Protein AF-A0A661CIQ1-F1 (afdb_monomer)

Radius of gyration: 29.68 Å; Cα contacts (8 Å, |Δi|>4): 194; chains: 1; bounding box: 78×52×73 Å

Mean predicted aligned error: 16.23 Å

pLDDT: mean 85.57, std 17.81, range [45.41, 98.12]

Nearest PDB structures (foldseek):
  2x5c-assembly2_B  TM=2.525E-01  e=8.649E+00  Pyrobaculum spherical virus
  8i4x-assembly1_A  TM=1.880E-01  e=8.649E+00  Saccharomyces cerevisiae S288C

Solvent-accessible surface area (backbone atoms only — not comparable to full-atom values): 13930 Å² total; per-residue (Å²): 132,85,80,56,69,66,62,42,54,75,71,69,50,69,49,27,42,24,57,56,39,86,75,71,52,73,43,76,47,69,34,57,43,98,85,69,52,74,46,77,43,79,44,65,69,44,79,64,63,42,63,50,51,86,79,40,56,68,70,44,60,72,70,28,62,61,60,53,51,34,43,76,69,48,37,30,42,79,43,57,59,71,59,41,54,56,53,58,69,36,69,73,39,46,56,52,50,49,53,51,52,53,48,66,58,44,52,60,52,49,56,47,51,56,50,50,50,56,58,43,66,76,54,59,86,79,58,98,80,76,90,73,81,85,78,80,72,73,70,81,51,54,66,66,60,54,53,54,49,51,34,38,74,71,65,80,36,54,56,69,56,52,43,55,56,46,61,76,44,50,92,76,58,47,74,57,36,34,51,47,54,46,70,73,45,89,64,99,43,73,44,38,54,50,33,52,53,53,49,53,52,52,50,55,52,54,61,56,56,64,67,67,72,78,70,80,72,75,60,68,71,61,63,58,55,64,62,63,74,74,78,119

Foldseek 3Di:
DADDLVVCLVVVHWWWKFFPDVVQAWDWFWWQDPVRDTDIDIDHSDRQIDTPVVPDPSVRVVPRPRNVVCCVVVRMGTDHPVRNVVRCPDPVNVVVVVVVVCCVVVVVVVVCVVVVVVVCVVVVVPDPPDPDDDPPPPPPADPVLVVLLVCCVVVVDPLVVSLVVCVVCVVVDDLSSLVVQLVSDPDPDPNNVSSVVSNVVVVVVVVVVVVVVPPPPPPVVVVVVVVVVVPD

Structure (mmCIF, N/CA/C/O backbone):
data_AF-A0A661CIQ1-F1
#
_entry.id   AF-A0A661CIQ1-F1
#
loop_
_atom_site.group_PDB
_atom_site.id
_atom_site.type_symbol
_atom_site.label_atom_id
_atom_site.label_alt_id
_atom_site.label_comp_id
_atom_site.label_asym_id
_atom_site.label_entity_id
_atom_site.label_seq_id
_atom_site.pdbx_PDB_ins_code
_atom_site.Cartn_x
_atom_site.Cartn_y
_atom_site.Cartn_z
_atom_site.occupancy
_atom_site.B_iso_or_equiv
_atom_site.auth_seq_id
_atom_site.auth_comp_id
_atom_site.auth_asym_id
_atom_site.auth_atom_id
_atom_site.pdbx_PDB_model_num
ATOM 1 N N . MET A 1 1 ? -10.948 -0.353 32.359 1.00 59.41 1 MET A N 1
ATOM 2 C CA . MET A 1 1 ? -10.732 -1.802 32.176 1.00 59.41 1 MET A CA 1
ATOM 3 C C . MET A 1 1 ? -9.776 -1.951 31.011 1.00 59.41 1 MET A C 1
ATOM 5 O O . MET A 1 1 ? -10.002 -1.286 30.009 1.00 59.41 1 MET A O 1
ATOM 9 N N . ALA A 1 2 ? -8.681 -2.693 31.160 1.00 75.81 2 ALA A N 1
ATOM 10 C CA . ALA A 1 2 ? -7.806 -2.983 30.027 1.00 75.81 2 ALA A CA 1
ATOM 11 C C . ALA A 1 2 ? -8.460 -4.103 29.211 1.00 75.81 2 ALA A C 1
ATOM 13 O O . ALA A 1 2 ? -8.815 -5.132 29.784 1.00 75.81 2 ALA A O 1
ATOM 14 N N . PHE A 1 3 ? -8.683 -3.877 27.918 1.00 88.25 3 PHE A N 1
ATOM 15 C CA . PHE A 1 3 ? -9.139 -4.936 27.023 1.00 88.25 3 PHE A CA 1
ATOM 16 C C . PHE A 1 3 ? -8.015 -5.952 26.848 1.00 88.25 3 PHE A C 1
ATOM 18 O O . PHE A 1 3 ? -6.860 -5.574 26.648 1.00 88.25 3 PHE A O 1
ATOM 25 N N . ASP A 1 4 ? -8.363 -7.228 26.940 1.00 95.19 4 ASP A N 1
ATOM 26 C CA . ASP A 1 4 ? -7.433 -8.317 26.697 1.00 95.19 4 ASP A CA 1
ATOM 27 C C . ASP A 1 4 ? -7.430 -8.680 25.206 1.00 95.19 4 ASP A C 1
ATOM 29 O O . ASP A 1 4 ? -8.484 -8.872 24.593 1.00 95.19 4 ASP A O 1
ATOM 33 N N . LEU A 1 5 ? -6.233 -8.751 24.620 1.00 96.44 5 LEU A N 1
ATOM 34 C CA . LEU A 1 5 ? -6.044 -9.043 23.199 1.00 96.44 5 LEU A CA 1
ATOM 35 C C . LEU A 1 5 ? -6.546 -10.450 22.858 1.00 96.44 5 LEU A C 1
ATOM 37 O O . LEU A 1 5 ? -7.193 -10.640 21.830 1.00 96.44 5 LEU A O 1
ATOM 41 N N . ASP A 1 6 ? -6.256 -11.419 23.727 1.00 96.88 6 ASP A N 1
ATOM 42 C CA . ASP A 1 6 ? -6.570 -12.828 23.486 1.00 96.88 6 ASP A CA 1
ATOM 43 C C . ASP A 1 6 ? -8.080 -13.069 23.503 1.00 96.88 6 ASP A C 1
ATOM 45 O O . ASP A 1 6 ? -8.611 -13.780 22.652 1.00 96.88 6 ASP A O 1
ATOM 49 N N . SER A 1 7 ? -8.792 -12.391 24.402 1.00 96.62 7 SER A N 1
ATOM 50 C CA . SER A 1 7 ? -10.255 -12.407 24.442 1.00 96.62 7 SER A CA 1
ATOM 51 C C . SER A 1 7 ? -10.886 -11.895 23.135 1.00 96.62 7 SER A C 1
ATOM 53 O O . SER A 1 7 ? -11.775 -12.545 22.589 1.00 96.62 7 SER A O 1
ATOM 55 N N . LEU A 1 8 ? -10.394 -10.780 22.575 1.00 95.88 8 LEU A N 1
ATOM 56 C CA . LEU A 1 8 ? -10.912 -10.236 21.307 1.00 95.88 8 LEU A CA 1
ATOM 57 C C . LEU A 1 8 ? -10.626 -11.145 20.103 1.00 95.88 8 LEU A C 1
ATOM 59 O O . LEU A 1 8 ? -11.456 -11.247 19.197 1.00 95.88 8 LEU A O 1
ATOM 63 N N . LEU A 1 9 ? -9.463 -11.801 20.095 1.00 96.31 9 LEU A N 1
ATOM 64 C CA . LEU A 1 9 ? -9.079 -12.746 19.046 1.00 96.31 9 LEU A CA 1
ATOM 65 C C . LEU A 1 9 ? -9.921 -14.026 19.095 1.00 96.31 9 LEU A C 1
ATOM 67 O O . LEU A 1 9 ? -10.368 -14.490 18.047 1.00 96.31 9 LEU A O 1
ATOM 71 N N . ASN A 1 10 ? -10.183 -14.557 20.292 1.00 97.00 10 ASN A N 1
ATOM 72 C CA . ASN A 1 10 ? -11.026 -15.742 20.481 1.00 97.00 10 ASN A CA 1
ATOM 73 C C . ASN A 1 10 ? -12.479 -15.498 20.048 1.00 97.00 10 ASN A C 1
ATOM 75 O O . ASN A 1 10 ? -13.109 -16.391 19.485 1.00 97.00 10 ASN A O 1
ATOM 79 N N . ASP A 1 11 ? -12.984 -14.279 20.248 1.00 96.75 11 ASP A N 1
ATOM 80 C CA . ASP A 1 11 ? -14.305 -13.856 19.772 1.00 96.75 11 ASP A CA 1
ATOM 81 C C . ASP A 1 11 ? -14.370 -13.670 18.242 1.00 96.75 11 ASP A C 1
ATOM 83 O O . ASP A 1 11 ? -15.446 -13.427 17.693 1.00 96.75 11 ASP A O 1
ATOM 87 N N . GLY A 1 12 ? -13.231 -13.722 17.539 1.00 96.44 12 GLY A N 1
ATOM 88 C CA . GLY A 1 12 ? -13.153 -13.463 16.100 1.00 96.44 12 GLY A CA 1
ATOM 89 C C . GLY A 1 12 ? -13.464 -12.010 15.722 1.00 96.44 12 GLY A C 1
ATOM 90 O O . GLY A 1 12 ? -13.847 -11.731 14.583 1.00 96.44 12 GLY A O 1
ATOM 91 N N . LYS A 1 13 ? -13.332 -11.072 16.666 1.00 97.00 13 LYS A N 1
ATOM 92 C CA . LYS A 1 13 ? -13.597 -9.648 16.429 1.00 97.00 13 LYS A CA 1
ATOM 93 C C . LYS A 1 13 ? -12.426 -8.988 15.702 1.00 97.00 13 LYS A C 1
ATOM 95 O O . LYS A 1 13 ? -11.274 -9.407 15.803 1.00 97.00 13 LYS A O 1
ATOM 100 N N . LYS A 1 14 ? -12.720 -7.906 14.976 1.00 97.75 14 LYS A N 1
ATOM 101 C CA . LYS A 1 14 ? -11.683 -7.056 14.375 1.00 97.75 14 LYS A CA 1
ATOM 102 C C . LYS A 1 14 ? -10.851 -6.387 15.470 1.00 97.75 14 LYS A C 1
ATOM 104 O O . LYS A 1 14 ? -11.397 -5.900 16.455 1.00 97.75 14 LYS A O 1
ATOM 109 N N . ILE A 1 15 ? -9.540 -6.317 15.273 1.00 98.06 15 ILE A N 1
ATOM 110 C CA . ILE A 1 15 ? -8.614 -5.711 16.231 1.00 98.06 15 ILE A CA 1
ATOM 111 C C . ILE A 1 15 ? -8.275 -4.295 15.772 1.00 98.06 15 ILE A C 1
ATOM 113 O O . ILE A 1 15 ? -7.596 -4.108 14.759 1.00 98.06 15 ILE A O 1
ATOM 117 N N . TYR A 1 16 ? -8.737 -3.307 16.537 1.00 98.12 16 TYR A N 1
ATOM 118 C CA . TYR A 1 16 ? -8.403 -1.900 16.342 1.00 98.12 16 TYR A CA 1
ATOM 119 C C . TYR A 1 16 ? -7.389 -1.444 17.391 1.00 98.12 16 TYR A C 1
ATOM 121 O O . TYR A 1 16 ? -7.540 -1.717 18.585 1.00 98.12 16 TYR A O 1
ATOM 129 N N . VAL A 1 17 ? -6.358 -0.731 16.941 1.00 98.00 17 VAL A N 1
ATOM 130 C CA . VAL A 1 17 ? -5.325 -0.147 17.803 1.00 98.00 17 VAL A CA 1
ATOM 131 C C . VAL A 1 17 ? -5.277 1.363 17.631 1.00 98.00 17 VAL A C 1
ATOM 133 O O . VAL A 1 17 ? -5.380 1.877 16.520 1.00 98.00 17 VAL A O 1
ATOM 136 N N . LYS A 1 18 ? -5.090 2.081 18.734 1.00 97.44 18 LYS A N 1
ATOM 137 C CA . LYS A 1 18 ? -4.951 3.540 18.773 1.00 97.44 18 LYS A CA 1
ATOM 138 C C . LYS A 1 18 ? -3.587 3.910 19.339 1.00 97.44 18 LYS A C 1
ATOM 140 O O . LYS A 1 18 ? -3.140 3.315 20.319 1.00 97.44 18 LYS A O 1
ATOM 145 N N . ASN A 1 19 ? -2.920 4.880 18.721 1.00 97.56 19 ASN A N 1
ATOM 146 C CA . ASN A 1 19 ? -1.619 5.363 19.171 1.00 97.56 19 ASN A CA 1
ATOM 147 C C . ASN A 1 19 ? -1.790 6.315 20.363 1.00 97.56 19 ASN A C 1
ATOM 149 O O . ASN A 1 19 ? -2.350 7.402 20.230 1.00 97.56 19 ASN A O 1
ATOM 153 N N . THR A 1 20 ? -1.305 5.902 21.532 1.00 97.12 20 THR A N 1
ATOM 154 C CA . THR A 1 20 ? -1.404 6.652 22.794 1.00 97.12 20 THR A CA 1
ATOM 155 C C . THR A 1 20 ? -0.053 7.190 23.271 1.00 97.12 20 THR A C 1
ATOM 157 O O . THR A 1 20 ? 0.052 7.694 24.391 1.00 97.12 20 THR A O 1
ATOM 160 N N . SER A 1 21 ? 0.985 7.113 22.430 1.00 96.94 21 SER A N 1
ATOM 161 C CA . SER A 1 21 ? 2.334 7.582 22.759 1.00 96.94 21 SER A CA 1
ATOM 162 C C . SER A 1 21 ? 2.392 9.086 23.068 1.00 96.94 21 SER A C 1
ATOM 164 O O . SER A 1 21 ? 1.667 9.902 22.493 1.00 96.94 21 SER A O 1
ATOM 166 N N . ARG A 1 22 ? 3.272 9.467 24.007 1.00 95.25 22 ARG A N 1
ATOM 167 C CA . ARG A 1 22 ? 3.537 10.863 24.394 1.00 95.25 22 ARG A CA 1
ATOM 168 C C . ARG A 1 22 ? 5.054 11.098 24.460 1.00 95.25 22 ARG A C 1
ATOM 170 O O . ARG A 1 22 ? 5.680 10.581 25.383 1.00 95.25 22 ARG A O 1
ATOM 177 N N . PRO A 1 23 ? 5.649 11.865 23.525 1.00 93.69 23 PRO A N 1
ATOM 178 C CA . PRO A 1 23 ? 5.015 12.538 22.382 1.00 93.69 23 PRO A CA 1
ATOM 179 C C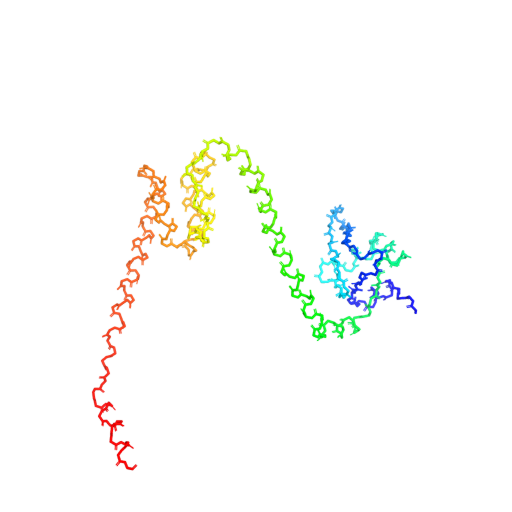 . PRO A 1 23 ? 4.461 11.542 21.349 1.00 93.69 23 PRO A C 1
ATOM 181 O O . PRO A 1 23 ? 4.972 10.431 21.238 1.00 93.69 23 PRO A O 1
ATOM 184 N N . MET A 1 24 ? 3.431 11.942 20.590 1.00 93.25 24 MET A N 1
ATOM 185 C CA . MET A 1 24 ? 2.876 11.089 19.533 1.00 93.25 24 MET A CA 1
ATOM 186 C C . MET A 1 24 ? 3.924 10.896 18.434 1.00 93.25 24 MET A C 1
ATOM 188 O O . MET A 1 24 ? 4.275 11.847 17.730 1.00 93.25 24 MET A O 1
ATOM 192 N N . GLY A 1 25 ? 4.429 9.671 18.310 1.00 93.94 25 GLY A N 1
ATOM 193 C CA . GLY A 1 25 ? 5.426 9.281 17.315 1.00 93.94 25 GLY A CA 1
ATOM 194 C C . GLY A 1 25 ? 4.845 8.406 16.207 1.00 93.94 25 GLY A C 1
ATOM 195 O O . GLY A 1 25 ? 3.750 7.861 16.340 1.00 93.94 25 GLY A O 1
ATOM 196 N N . HIS A 1 26 ? 5.601 8.257 15.120 1.00 94.12 26 HIS A N 1
ATOM 197 C CA . HIS A 1 26 ? 5.370 7.207 14.129 1.00 94.12 26 HIS A CA 1
ATOM 198 C C . HIS A 1 26 ? 5.877 5.876 14.693 1.00 94.12 26 HIS A C 1
ATOM 200 O O . HIS A 1 26 ? 7.027 5.791 15.128 1.00 94.12 26 HIS A O 1
ATOM 206 N N . ILE A 1 27 ? 5.030 4.851 14.699 1.00 96.06 27 ILE A N 1
ATOM 207 C CA . ILE A 1 27 ? 5.347 3.546 15.280 1.00 96.06 27 ILE A CA 1
ATOM 208 C C . ILE A 1 27 ? 5.460 2.527 14.146 1.00 96.06 27 ILE A C 1
ATOM 210 O O . ILE A 1 27 ? 4.600 2.471 13.275 1.00 96.06 27 ILE A O 1
ATOM 214 N N . VAL A 1 28 ? 6.503 1.702 14.160 1.00 97.12 28 VAL A N 1
ATOM 215 C CA . VAL A 1 28 ? 6.653 0.579 13.226 1.00 97.12 28 VAL A CA 1
ATOM 216 C C . VAL A 1 28 ? 6.551 -0.707 14.030 1.00 97.12 28 VAL A C 1
ATOM 218 O O . VAL A 1 28 ? 7.324 -0.900 14.960 1.00 97.12 28 VAL A O 1
ATOM 221 N N . LEU A 1 29 ? 5.587 -1.556 13.691 1.00 97.44 29 LEU A N 1
ATOM 222 C CA . LEU A 1 29 ? 5.418 -2.892 14.257 1.00 97.44 29 LEU A CA 1
ATOM 223 C C . LEU A 1 29 ? 5.916 -3.927 13.255 1.00 97.44 29 LEU A C 1
ATOM 225 O O . LEU A 1 29 ? 5.502 -3.910 12.097 1.00 97.44 29 LEU A O 1
ATOM 229 N N . THR A 1 30 ? 6.750 -4.862 13.683 1.00 97.50 30 THR A N 1
ATOM 230 C CA . THR A 1 30 ? 7.235 -5.952 12.838 1.00 97.50 30 THR A CA 1
ATOM 231 C C . THR A 1 30 ? 6.511 -7.242 13.190 1.00 97.50 30 THR A C 1
ATOM 233 O O . THR A 1 30 ? 6.647 -7.785 14.284 1.00 97.50 30 THR A O 1
ATOM 236 N N . PHE A 1 31 ? 5.751 -7.768 12.235 1.00 97.75 31 PHE A N 1
ATOM 237 C CA . PHE A 1 31 ? 5.054 -9.040 12.387 1.00 97.75 31 PHE A CA 1
ATOM 238 C C . PHE A 1 31 ? 5.832 -10.152 11.695 1.00 97.75 31 PHE A C 1
ATOM 240 O O . PHE A 1 31 ? 6.315 -9.966 10.583 1.00 97.75 31 PHE A O 1
ATOM 247 N N . VAL A 1 32 ? 5.935 -11.320 12.321 1.00 96.88 32 VAL A N 1
ATOM 248 C CA . VAL A 1 32 ? 6.574 -12.493 11.714 1.00 96.88 32 VAL A CA 1
ATOM 249 C C . VAL A 1 32 ? 5.477 -13.427 11.222 1.00 96.88 32 VAL A C 1
ATOM 251 O O . VAL A 1 32 ? 4.619 -13.856 11.987 1.00 96.88 32 VAL A O 1
ATOM 254 N N . THR A 1 33 ? 5.471 -13.704 9.922 1.00 95.94 33 THR A N 1
ATOM 255 C CA . THR A 1 33 ? 4.534 -14.660 9.311 1.00 95.94 33 THR A CA 1
ATOM 256 C C . THR A 1 33 ? 4.906 -16.101 9.673 1.00 95.94 33 THR A C 1
ATOM 258 O O . THR A 1 33 ? 6.042 -16.373 10.058 1.00 95.94 33 THR A O 1
ATOM 261 N N . ALA A 1 34 ? 3.995 -17.057 9.456 1.00 93.94 34 ALA A N 1
ATOM 262 C CA . ALA A 1 34 ? 4.264 -18.487 9.669 1.00 93.94 34 ALA A CA 1
ATOM 263 C C . ALA A 1 34 ? 5.489 -19.016 8.886 1.00 93.94 34 ALA A C 1
ATOM 265 O O . ALA A 1 34 ? 6.112 -19.993 9.288 1.00 93.94 34 ALA A O 1
ATOM 266 N N . HIS A 1 35 ? 5.870 -18.351 7.789 1.00 94.75 35 HIS A N 1
ATOM 267 C CA . HIS A 1 35 ? 7.054 -18.676 6.985 1.00 94.75 35 HIS A CA 1
ATOM 268 C C . HIS A 1 35 ? 8.345 -18.000 7.481 1.00 94.75 35 HIS A C 1
ATOM 270 O O . HIS A 1 35 ? 9.362 -18.041 6.792 1.00 94.75 35 HIS A O 1
ATOM 276 N N . GLY A 1 36 ? 8.311 -17.312 8.625 1.00 94.06 36 GLY A N 1
ATOM 277 C CA . GLY A 1 36 ? 9.450 -16.571 9.171 1.00 94.06 36 GLY A CA 1
ATOM 278 C C . GLY A 1 36 ? 9.740 -15.239 8.470 1.00 94.06 36 GLY A C 1
ATOM 279 O O . GLY A 1 36 ? 10.689 -14.552 8.837 1.00 94.06 36 GLY A O 1
ATOM 280 N N . LYS A 1 37 ? 8.936 -14.834 7.476 1.00 95.62 37 LYS A N 1
ATOM 281 C CA . LYS A 1 37 ? 9.095 -13.534 6.810 1.00 95.62 37 LYS A CA 1
ATOM 282 C C . LYS A 1 37 ? 8.560 -12.419 7.705 1.00 95.62 37 LYS A C 1
ATOM 284 O O . LYS A 1 37 ? 7.391 -12.466 8.095 1.00 95.62 37 LYS A O 1
ATOM 289 N N . SER A 1 38 ? 9.394 -11.415 7.955 1.00 96.56 38 SER A N 1
ATOM 290 C CA . SER A 1 38 ? 9.024 -10.188 8.660 1.00 96.56 38 SER A CA 1
ATOM 291 C C . SER A 1 38 ? 8.237 -9.240 7.753 1.00 96.56 38 SER A C 1
ATOM 293 O O . SER A 1 38 ? 8.659 -8.934 6.637 1.00 96.56 38 SER A O 1
ATOM 295 N N . VAL A 1 39 ? 7.096 -8.765 8.241 1.00 96.38 39 VAL A N 1
ATOM 296 C CA . VAL A 1 39 ? 6.200 -7.817 7.577 1.00 96.38 39 VAL A CA 1
ATOM 297 C C . VAL A 1 39 ? 6.073 -6.588 8.479 1.00 96.38 39 VAL A C 1
ATOM 299 O O . VAL A 1 39 ? 5.383 -6.658 9.501 1.00 96.38 39 VAL A O 1
ATOM 302 N N . PRO A 1 40 ? 6.748 -5.473 8.149 1.00 96.75 40 PRO A N 1
ATOM 303 C CA . PRO A 1 40 ? 6.600 -4.239 8.903 1.00 96.75 40 PRO A CA 1
ATOM 304 C C . PRO A 1 40 ? 5.230 -3.609 8.626 1.00 96.75 40 PRO A C 1
ATOM 306 O O . PRO A 1 40 ? 4.738 -3.610 7.494 1.00 96.75 40 PRO A O 1
ATOM 309 N N . ARG A 1 41 ? 4.616 -3.051 9.666 1.00 96.69 41 ARG A N 1
ATOM 310 C CA . ARG A 1 41 ? 3.381 -2.271 9.614 1.00 96.69 41 ARG A CA 1
ATOM 311 C C . ARG A 1 41 ? 3.594 -0.934 10.296 1.00 96.69 41 ARG A C 1
ATOM 313 O O . ARG A 1 41 ? 3.980 -0.867 11.459 1.00 96.69 41 ARG A O 1
ATOM 320 N N . ASN A 1 42 ? 3.307 0.119 9.548 1.00 95.31 42 ASN A N 1
ATOM 321 C CA . ASN A 1 42 ? 3.434 1.488 10.005 1.00 95.31 42 ASN A CA 1
ATOM 322 C C . ASN A 1 42 ? 2.121 1.922 10.654 1.00 95.31 42 ASN A C 1
ATOM 324 O O . ASN A 1 42 ? 1.059 1.826 10.044 1.00 95.31 42 ASN A O 1
ATOM 328 N N . ILE A 1 43 ? 2.209 2.392 11.891 1.00 96.62 43 ILE A N 1
ATOM 329 C CA . ILE A 1 43 ? 1.126 3.029 12.628 1.00 96.62 43 ILE A CA 1
ATOM 330 C C . ILE A 1 43 ? 1.454 4.528 12.657 1.00 96.62 43 ILE A C 1
ATOM 332 O O . ILE A 1 43 ? 2.358 4.943 13.398 1.00 96.62 43 ILE A O 1
ATOM 336 N N . PRO A 1 44 ? 0.788 5.349 11.824 1.00 95.56 44 PRO A N 1
ATOM 337 C CA . PRO A 1 44 ? 1.059 6.774 11.743 1.00 95.56 44 PRO A CA 1
ATOM 338 C C . PRO A 1 44 ? 0.826 7.506 13.068 1.00 95.56 44 PRO A C 1
ATOM 340 O O . PRO A 1 44 ? 0.209 7.016 14.020 1.00 95.56 44 PRO A O 1
ATOM 343 N N . ARG A 1 45 ? 1.328 8.742 13.113 1.00 95.56 45 ARG A N 1
ATOM 344 C CA . ARG A 1 45 ? 1.069 9.689 14.197 1.00 95.56 45 ARG A CA 1
ATOM 345 C C . ARG A 1 45 ? -0.363 10.217 14.073 1.00 95.56 45 ARG A C 1
ATOM 347 O O . ARG A 1 45 ? -0.567 11.321 13.579 1.00 95.56 45 ARG A O 1
ATOM 354 N N . THR A 1 46 ? -1.332 9.423 14.502 1.00 96.81 46 THR A N 1
ATOM 355 C CA . THR A 1 46 ? -2.749 9.790 14.475 1.00 96.81 46 THR A CA 1
ATOM 356 C C . THR A 1 46 ? -3.459 9.335 15.743 1.00 96.81 46 THR A C 1
ATOM 358 O O . THR A 1 46 ? -3.007 8.422 16.436 1.00 96.81 46 THR A O 1
ATOM 361 N N . TRP A 1 47 ? -4.555 10.013 16.065 1.00 96.19 47 TRP A N 1
ATOM 362 C CA . TRP A 1 47 ? -5.459 9.640 17.148 1.00 96.19 47 TRP A CA 1
ATOM 363 C C . TRP A 1 47 ? -6.557 8.679 16.669 1.00 96.19 47 TRP A C 1
ATOM 365 O O . TRP A 1 47 ? -7.245 8.094 17.504 1.00 96.19 47 TRP A O 1
ATOM 375 N N . ILE A 1 48 ? -6.712 8.496 15.356 1.00 97.56 48 ILE A N 1
ATOM 376 C CA . ILE A 1 48 ? -7.717 7.606 14.781 1.00 97.56 48 ILE A CA 1
ATOM 377 C C . ILE A 1 48 ? -7.346 6.132 15.042 1.00 97.56 48 ILE A C 1
ATOM 379 O O . ILE A 1 48 ? -6.179 5.755 14.889 1.00 97.56 48 ILE A O 1
ATOM 383 N N . PRO A 1 49 ? -8.312 5.271 15.411 1.00 97.81 49 PRO A N 1
ATOM 384 C CA . PRO A 1 49 ? -8.093 3.830 15.507 1.00 97.81 49 PRO A CA 1
ATOM 385 C C . PRO A 1 49 ? -7.784 3.184 14.147 1.00 97.81 49 PRO A C 1
ATOM 387 O O . PRO A 1 49 ? -8.504 3.378 13.171 1.00 97.81 49 PRO A O 1
ATOM 390 N N . ILE A 1 50 ? -6.760 2.333 14.099 1.00 97.50 50 ILE A N 1
ATOM 391 C CA . ILE A 1 50 ? -6.341 1.600 12.898 1.00 97.50 50 ILE A CA 1
ATOM 392 C C . ILE A 1 50 ? -6.712 0.129 13.037 1.00 97.50 50 ILE A C 1
ATOM 394 O O . ILE A 1 50 ? -6.395 -0.503 14.047 1.00 97.50 50 ILE A O 1
ATOM 398 N N . CYS A 1 51 ? -7.353 -0.437 12.013 1.00 97.69 51 CYS A N 1
ATOM 399 C CA . CYS A 1 51 ? -7.675 -1.859 11.985 1.00 97.69 51 CYS A CA 1
ATOM 400 C C . CYS A 1 51 ? -6.458 -2.686 11.556 1.00 97.69 51 CYS A C 1
ATOM 402 O O . CYS A 1 51 ? -6.012 -2.609 10.411 1.00 97.69 51 CYS A O 1
ATOM 404 N N . LEU A 1 52 ? -5.930 -3.522 12.452 1.00 97.62 52 LEU A N 1
ATOM 405 C CA . LEU A 1 52 ? -4.833 -4.432 12.105 1.00 97.62 52 LEU A CA 1
ATOM 406 C C . LEU A 1 52 ? -5.325 -5.630 11.288 1.00 97.62 52 LEU A C 1
ATOM 408 O O . LEU A 1 52 ? -4.626 -6.090 10.384 1.00 97.62 52 LEU A O 1
ATOM 412 N N . THR A 1 53 ? -6.536 -6.108 11.581 1.00 97.56 53 THR A N 1
ATOM 413 C CA . THR A 1 53 ? -7.131 -7.299 10.955 1.00 97.56 53 THR A CA 1
ATOM 414 C C . THR A 1 53 ? -7.387 -7.127 9.457 1.00 97.56 53 THR A C 1
ATOM 416 O O . THR A 1 53 ? -7.388 -8.110 8.726 1.00 97.56 53 THR A O 1
ATOM 419 N N . ASP A 1 54 ? -7.540 -5.894 8.969 1.00 96.44 54 ASP A N 1
ATOM 420 C CA . ASP A 1 54 ? -7.717 -5.640 7.534 1.00 96.44 54 ASP A CA 1
ATOM 421 C C . ASP A 1 54 ? -6.440 -5.949 6.721 1.00 96.44 54 ASP A C 1
ATOM 423 O O . ASP A 1 54 ? -6.505 -6.139 5.508 1.00 96.44 54 ASP A O 1
ATOM 427 N N . THR A 1 55 ? -5.270 -6.031 7.370 1.00 95.00 55 THR A N 1
ATOM 428 C CA . THR A 1 55 ? -3.977 -6.233 6.687 1.00 95.00 55 THR A CA 1
ATOM 429 C C . THR A 1 55 ? -3.177 -7.445 7.168 1.00 95.00 55 THR A C 1
ATOM 431 O O . THR A 1 55 ? -2.188 -7.819 6.525 1.00 95.00 55 THR A O 1
ATOM 434 N N . LEU A 1 56 ? -3.552 -8.043 8.299 1.00 97.06 56 LEU A N 1
ATOM 435 C CA . LEU A 1 56 ? -2.869 -9.170 8.931 1.00 97.06 56 LEU A CA 1
ATOM 436 C C . LEU A 1 56 ? -3.894 -10.193 9.416 1.00 97.06 56 LEU A C 1
ATOM 438 O O . LEU A 1 56 ? -4.957 -9.824 9.912 1.00 97.06 56 LEU A O 1
ATOM 442 N N . SER A 1 57 ? -3.558 -11.482 9.325 1.00 97.25 57 SER A N 1
ATOM 443 C CA . SER A 1 57 ? -4.427 -12.526 9.863 1.00 97.25 57 SER A CA 1
ATOM 444 C C . SER A 1 57 ? -4.425 -12.517 11.403 1.00 97.25 57 SER A C 1
ATOM 446 O O . SER A 1 57 ? -3.405 -12.162 12.010 1.00 97.25 57 SER A O 1
ATOM 448 N N . PRO A 1 58 ? -5.529 -12.936 12.054 1.00 97.38 58 PRO A N 1
ATOM 449 C CA . PRO A 1 58 ? -5.622 -13.023 13.514 1.00 97.38 58 PRO A CA 1
ATOM 450 C C . PRO A 1 58 ? -4.481 -13.828 14.152 1.00 97.38 58 PRO A C 1
ATOM 452 O O . PRO A 1 58 ? -3.941 -13.407 15.171 1.00 97.38 58 PRO A O 1
ATOM 455 N N . ASP A 1 59 ? -4.043 -14.915 13.509 1.00 97.56 59 ASP A N 1
ATOM 456 C CA . ASP A 1 59 ? -2.951 -15.765 14.005 1.00 97.56 59 ASP A CA 1
ATOM 457 C C . ASP A 1 59 ? -1.621 -15.004 14.106 1.00 97.56 59 ASP A C 1
ATOM 459 O O . ASP A 1 59 ? -0.895 -15.118 15.094 1.00 97.56 59 ASP A O 1
ATOM 463 N N . ILE A 1 60 ? -1.309 -14.181 13.097 1.00 97.81 60 ILE A N 1
ATOM 464 C CA . ILE A 1 60 ? -0.091 -13.358 13.070 1.00 97.81 60 ILE A CA 1
ATOM 465 C C . ILE A 1 60 ? -0.154 -12.274 14.154 1.00 97.81 60 ILE A C 1
ATOM 467 O O . ILE A 1 60 ? 0.853 -11.980 14.803 1.00 97.81 60 ILE A O 1
ATOM 471 N N . ILE A 1 61 ? -1.333 -11.683 14.370 1.00 97.88 61 ILE A N 1
ATOM 472 C CA . ILE A 1 61 ? -1.547 -10.682 15.424 1.00 97.88 61 ILE A CA 1
ATOM 473 C C . ILE A 1 61 ? -1.359 -11.327 16.806 1.00 97.88 61 ILE A C 1
ATOM 475 O O . ILE A 1 61 ? -0.648 -10.769 17.644 1.00 97.88 61 ILE A O 1
ATOM 479 N N . ALA A 1 62 ? -1.926 -12.519 17.019 1.00 97.69 62 ALA A N 1
ATOM 480 C CA . ALA A 1 62 ? -1.837 -13.272 18.270 1.00 97.69 62 ALA A CA 1
ATOM 481 C C . ALA A 1 62 ? -0.386 -13.580 18.675 1.00 97.69 62 ALA A C 1
ATOM 483 O O . ALA A 1 62 ? -0.025 -13.468 19.851 1.00 97.69 62 ALA A O 1
ATOM 484 N N . GLN A 1 63 ? 0.450 -13.942 17.699 1.00 97.06 63 GLN A N 1
ATOM 485 C CA . GLN A 1 63 ? 1.852 -14.323 17.902 1.00 97.06 63 GLN A CA 1
ATOM 486 C C . GLN A 1 63 ? 2.807 -13.122 18.038 1.00 97.06 63 GLN A C 1
ATOM 488 O O . GLN A 1 63 ? 3.988 -13.301 18.346 1.00 97.06 63 GLN A O 1
ATOM 493 N N . SER A 1 64 ? 2.333 -11.891 17.823 1.00 97.69 64 SER A N 1
ATOM 494 C CA . SER A 1 64 ? 3.189 -10.703 17.843 1.00 97.69 64 SER A CA 1
ATOM 495 C C . SER A 1 64 ? 3.580 -10.287 19.264 1.00 97.69 64 SER A C 1
ATOM 497 O O . SER A 1 64 ? 2.820 -9.648 19.996 1.00 97.69 64 SER A O 1
ATOM 499 N N . ASN A 1 65 ? 4.821 -10.597 19.643 1.00 97.50 65 ASN A N 1
ATOM 500 C CA . ASN A 1 65 ? 5.399 -10.161 20.916 1.00 97.50 65 ASN A CA 1
ATOM 501 C C . ASN A 1 65 ? 5.555 -8.636 20.995 1.00 97.50 65 ASN A C 1
ATOM 503 O O . ASN A 1 65 ? 5.364 -8.052 22.059 1.00 97.50 65 ASN A O 1
ATOM 507 N N . GLU A 1 66 ? 5.891 -7.984 19.881 1.00 97.75 66 GLU A N 1
ATOM 508 C CA . GLU A 1 66 ? 6.105 -6.535 19.839 1.00 97.75 66 GLU A CA 1
ATOM 509 C C . GLU A 1 66 ? 4.802 -5.767 20.091 1.00 97.75 66 GLU A C 1
ATOM 511 O O . GLU A 1 66 ? 4.775 -4.852 20.917 1.00 97.75 66 GLU A O 1
ATOM 516 N N . LEU A 1 67 ? 3.696 -6.204 19.474 1.00 98.12 67 LEU A N 1
ATOM 517 C CA . LEU A 1 67 ? 2.375 -5.622 19.717 1.00 98.12 67 LEU A CA 1
ATOM 518 C C . LEU A 1 67 ? 2.005 -5.704 21.203 1.00 98.12 67 LEU A C 1
ATOM 520 O O . LEU A 1 67 ? 1.648 -4.692 21.806 1.00 98.12 67 LEU A O 1
ATOM 524 N N . ARG A 1 68 ? 2.156 -6.883 21.821 1.00 97.94 68 ARG A N 1
ATOM 525 C CA . ARG A 1 68 ? 1.887 -7.077 23.257 1.00 97.94 68 ARG A CA 1
ATOM 526 C C . ARG A 1 68 ? 2.766 -6.186 24.129 1.00 97.94 68 ARG A C 1
ATOM 528 O O . ARG A 1 68 ? 2.280 -5.607 25.096 1.00 97.94 68 ARG A O 1
ATOM 535 N N . GLN A 1 69 ? 4.043 -6.023 23.782 1.00 97.81 69 GLN A N 1
ATOM 536 C CA . GLN A 1 69 ? 4.930 -5.107 24.499 1.00 97.81 69 GLN A CA 1
ATOM 537 C C . GLN A 1 69 ? 4.453 -3.653 24.407 1.00 97.81 69 GLN A C 1
ATOM 539 O O . GLN A 1 69 ? 4.502 -2.947 25.414 1.00 97.81 69 GLN A O 1
ATOM 544 N N . PHE A 1 70 ? 3.988 -3.191 23.243 1.00 97.62 70 PHE A N 1
ATOM 545 C CA . PHE A 1 70 ? 3.497 -1.816 23.085 1.00 97.62 70 PHE A CA 1
ATOM 546 C C . PHE A 1 70 ? 2.166 -1.584 23.800 1.00 97.62 70 PHE A C 1
ATOM 548 O O . PHE A 1 70 ? 1.988 -0.516 24.389 1.00 97.62 70 PHE A O 1
ATOM 555 N N . LEU A 1 71 ? 1.284 -2.587 23.821 1.00 97.25 71 LEU A N 1
ATOM 556 C CA . LEU A 1 71 ? 0.055 -2.566 24.616 1.00 97.25 71 LEU A CA 1
ATOM 557 C C . LEU A 1 71 ? 0.367 -2.503 26.119 1.00 97.25 71 LEU A C 1
ATOM 559 O O . LEU A 1 71 ? -0.127 -1.622 26.818 1.00 97.25 71 LEU A O 1
ATOM 563 N N . ASN A 1 72 ? 1.269 -3.360 26.608 1.00 96.75 72 ASN A N 1
ATOM 564 C CA . ASN A 1 72 ? 1.666 -3.390 28.021 1.00 96.75 72 ASN A CA 1
ATOM 565 C C . ASN A 1 72 ? 2.369 -2.101 28.470 1.00 96.75 72 ASN A C 1
ATOM 567 O O . ASN A 1 72 ? 2.233 -1.687 29.618 1.00 96.75 72 ASN A O 1
ATOM 571 N N . LYS A 1 73 ? 3.117 -1.452 27.569 1.00 96.62 73 LYS A N 1
ATOM 572 C CA . LYS A 1 73 ? 3.749 -0.147 27.819 1.00 96.62 73 LYS A CA 1
ATOM 573 C C . LYS A 1 73 ? 2.771 1.031 27.708 1.00 96.62 73 LYS A C 1
ATOM 575 O O . LYS A 1 73 ? 3.173 2.155 27.998 1.00 96.62 73 LYS A O 1
ATOM 580 N N . GLY A 1 74 ? 1.531 0.813 27.260 1.00 96.31 74 GLY A N 1
ATOM 581 C CA . GLY A 1 74 ? 0.552 1.878 27.014 1.00 96.31 74 GLY A CA 1
ATOM 582 C C . GLY A 1 74 ? 0.919 2.805 25.849 1.00 96.31 74 GLY A C 1
ATOM 583 O O . GLY A 1 74 ? 0.436 3.934 25.777 1.00 96.31 74 GLY A O 1
ATOM 584 N N . ILE A 1 75 ? 1.797 2.351 24.949 1.00 97.38 75 ILE A N 1
ATOM 585 C CA . ILE A 1 75 ? 2.162 3.065 23.714 1.00 97.38 75 ILE A CA 1
ATOM 586 C C . ILE A 1 75 ? 1.030 2.931 22.690 1.00 97.38 75 ILE A C 1
ATOM 588 O O . ILE A 1 75 ? 0.732 3.876 21.959 1.00 97.38 75 ILE A O 1
ATOM 592 N N . LEU A 1 76 ? 0.407 1.754 22.659 1.00 97.69 76 LEU A N 1
ATOM 593 C CA . LEU A 1 76 ? -0.807 1.472 21.909 1.00 97.69 76 LEU A CA 1
ATOM 594 C C . LEU A 1 76 ? -1.920 1.107 22.891 1.00 97.69 76 LEU A C 1
ATOM 596 O O . LEU A 1 76 ? -1.661 0.494 23.927 1.00 97.69 76 LEU A O 1
ATOM 600 N N . ALA A 1 77 ? -3.156 1.430 22.533 1.00 97.69 77 ALA A N 1
ATOM 601 C CA . ALA A 1 77 ? -4.348 0.988 23.244 1.00 97.69 77 ALA A CA 1
ATOM 602 C C . ALA A 1 77 ? -5.267 0.209 22.302 1.00 97.69 77 ALA A C 1
ATOM 604 O O . ALA A 1 77 ? -5.436 0.583 21.140 1.00 97.69 77 ALA A O 1
ATOM 605 N N . LEU A 1 78 ? -5.867 -0.867 22.814 1.00 97.88 78 LEU A N 1
ATOM 606 C CA . LEU A 1 78 ? -6.935 -1.584 22.122 1.00 97.88 78 LEU A CA 1
ATOM 607 C C . LEU A 1 78 ? -8.239 -0.799 22.230 1.00 97.88 78 LEU A C 1
ATOM 609 O O . LEU A 1 78 ? -8.569 -0.280 23.300 1.00 97.88 78 LEU A O 1
ATOM 613 N N . VAL A 1 79 ? -8.969 -0.737 21.121 1.00 97.44 79 VAL A N 1
ATOM 614 C CA . VAL A 1 79 ? -10.272 -0.074 21.031 1.00 97.44 79 VAL A CA 1
ATOM 615 C C . VAL A 1 79 ? -11.309 -1.100 20.598 1.00 97.44 79 VAL A C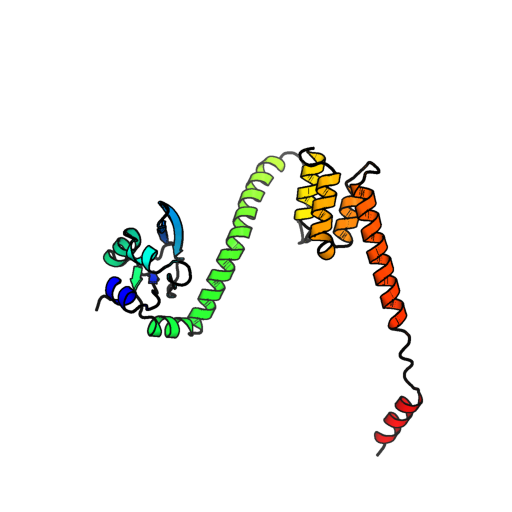 1
ATOM 617 O O . VAL A 1 79 ? -11.053 -1.913 19.709 1.00 97.44 79 VAL A O 1
ATOM 620 N N . ASP A 1 80 ? -12.474 -1.065 21.238 1.00 96.75 80 ASP A N 1
ATOM 621 C CA . ASP A 1 80 ? -13.600 -1.905 20.850 1.00 96.75 80 ASP A CA 1
ATOM 622 C C . ASP A 1 80 ? -14.073 -1.558 19.420 1.00 96.75 80 ASP A C 1
ATOM 624 O O . ASP A 1 80 ? -14.116 -0.372 19.073 1.00 96.75 80 ASP A O 1
ATOM 628 N N . PRO A 1 81 ? -14.432 -2.545 18.575 1.00 96.50 81 PRO A N 1
ATOM 629 C CA . PRO A 1 81 ? -14.827 -2.292 17.191 1.00 96.50 81 PRO A CA 1
ATOM 630 C C . PRO A 1 81 ? -15.986 -1.309 17.028 1.00 96.50 81 PRO A C 1
ATOM 632 O O . PRO A 1 81 ? -15.958 -0.503 16.097 1.00 96.50 81 PRO A O 1
ATOM 635 N N . GLU A 1 82 ? -16.989 -1.343 17.909 1.00 97.31 82 GLU A N 1
ATOM 636 C CA . GLU A 1 82 ? -18.144 -0.441 17.816 1.00 97.31 82 GLU A CA 1
ATOM 637 C C . GLU A 1 82 ? -17.724 0.997 18.125 1.00 97.31 82 GLU A C 1
ATOM 639 O O . GLU A 1 82 ? -18.106 1.939 17.426 1.00 97.31 82 GLU A O 1
ATOM 644 N N . THR A 1 83 ? -16.851 1.157 19.123 1.00 97.12 83 THR A N 1
ATOM 645 C CA . THR A 1 83 ? -16.296 2.463 19.498 1.00 97.12 83 THR A CA 1
ATOM 646 C C . THR A 1 83 ? -15.401 3.002 18.387 1.00 97.12 83 THR A C 1
ATOM 648 O O . THR A 1 83 ? -15.538 4.158 17.993 1.00 97.12 83 THR A O 1
ATOM 651 N N . ALA A 1 84 ? -14.534 2.158 17.821 1.00 97.50 84 ALA A N 1
ATOM 652 C CA . ALA A 1 84 ? -13.650 2.534 16.724 1.00 97.50 84 ALA A CA 1
ATOM 653 C C . ALA A 1 84 ? -14.436 2.989 15.486 1.00 97.50 84 ALA A C 1
ATOM 655 O O . ALA A 1 84 ? -14.107 4.011 14.890 1.00 97.50 84 ALA A O 1
ATOM 656 N N . GLN A 1 85 ? -15.505 2.273 15.125 1.00 96.81 85 GLN A N 1
ATOM 657 C CA . GLN A 1 85 ? -16.377 2.666 14.015 1.00 96.81 85 GLN A CA 1
ATOM 658 C C . GLN A 1 85 ? -17.135 3.963 14.297 1.00 96.81 85 GLN A C 1
ATOM 660 O O . GLN A 1 85 ? -17.336 4.753 13.378 1.00 96.81 85 GLN A O 1
ATOM 665 N N . SER A 1 86 ? -17.553 4.194 15.543 1.00 97.75 86 SER A N 1
ATOM 666 C CA . SER A 1 86 ? -18.181 5.459 15.922 1.00 97.75 86 SER A CA 1
ATOM 667 C C . SER A 1 86 ? -17.198 6.628 15.830 1.00 97.75 86 SER A C 1
ATOM 669 O O . SER A 1 86 ? -17.577 7.675 15.312 1.00 97.75 86 SER A O 1
ATOM 671 N N . GLU A 1 87 ? -15.950 6.459 16.286 1.00 97.44 87 GLU A N 1
ATOM 672 C CA . GLU A 1 87 ? -14.902 7.486 16.162 1.00 97.44 87 GLU A CA 1
ATOM 673 C C . GLU A 1 87 ? -14.591 7.783 14.688 1.00 97.44 87 GLU A C 1
ATOM 675 O O . GLU A 1 87 ? -14.538 8.944 14.296 1.00 97.44 87 GLU A O 1
ATOM 680 N N . LEU A 1 88 ? -14.467 6.746 13.853 1.00 96.31 88 LEU A N 1
ATOM 681 C CA . LEU A 1 88 ? -14.170 6.870 12.420 1.00 96.31 88 LEU A CA 1
ATOM 682 C C . LEU A 1 88 ? -15.265 7.575 11.603 1.00 96.31 88 LEU A C 1
ATOM 684 O O . LEU A 1 88 ? -14.990 8.051 10.505 1.00 96.31 88 LEU A O 1
ATOM 688 N N . ARG A 1 89 ? -16.508 7.625 12.098 1.00 97.31 89 ARG A N 1
ATOM 689 C CA . ARG A 1 89 ? -17.624 8.305 11.417 1.00 97.31 89 ARG A CA 1
ATOM 690 C C . ARG A 1 89 ? -17.667 9.812 11.672 1.00 97.31 89 ARG A C 1
ATOM 692 O O . ARG A 1 89 ? -18.410 10.493 10.970 1.00 97.31 89 ARG A O 1
ATOM 699 N N . GLY A 1 90 ? -16.930 10.314 12.663 1.00 97.38 90 GLY A N 1
ATOM 700 C CA . GLY A 1 90 ? -16.884 11.743 12.974 1.00 97.38 90 GLY A CA 1
ATOM 701 C C . GLY A 1 90 ? -16.244 12.562 11.852 1.00 97.38 90 GLY A C 1
ATOM 702 O O . GLY A 1 90 ? -15.367 12.067 11.150 1.00 97.38 90 GLY A O 1
ATOM 703 N N . GLU A 1 91 ? -16.665 13.819 11.709 1.00 97.62 91 GLU A N 1
ATOM 704 C CA . GLU A 1 91 ? -16.111 14.768 10.729 1.00 97.62 91 GLU A CA 1
ATOM 705 C C . GLU A 1 91 ? -14.597 14.949 10.933 1.00 97.62 91 GLU A C 1
ATOM 707 O O . GLU A 1 91 ? -13.824 14.714 10.007 1.00 97.62 91 GLU A O 1
ATOM 712 N N . ASP A 1 92 ? -14.161 15.164 12.180 1.00 97.06 92 ASP A N 1
ATOM 713 C CA . ASP A 1 92 ? -12.741 15.256 12.553 1.00 97.06 92 ASP A CA 1
ATOM 714 C C . ASP A 1 92 ? -11.918 14.032 12.105 1.00 97.06 92 ASP A C 1
ATOM 716 O O . ASP A 1 92 ? -10.748 14.146 11.733 1.00 97.06 92 ASP A O 1
ATOM 720 N N . ALA A 1 93 ? -12.510 12.832 12.156 1.00 96.81 93 ALA A N 1
ATOM 721 C CA . ALA A 1 93 ? -11.830 11.606 11.747 1.00 96.81 93 ALA A CA 1
ATOM 722 C C . ALA A 1 93 ? -11.710 11.504 10.221 1.00 96.81 93 ALA A C 1
ATOM 724 O O . ALA A 1 93 ? -10.731 10.951 9.720 1.00 96.81 93 ALA A O 1
ATOM 725 N N . GLN A 1 94 ? -12.677 12.043 9.476 1.00 96.50 94 GLN A N 1
ATOM 726 C CA . GLN A 1 94 ? -12.611 12.091 8.017 1.00 96.50 94 GLN A CA 1
ATOM 727 C C . GLN A 1 94 ? -11.517 13.054 7.552 1.00 96.50 94 GLN A C 1
ATOM 729 O O . GLN A 1 94 ? -10.696 12.660 6.724 1.00 96.50 94 GLN A O 1
ATOM 734 N N . GLU A 1 95 ? -11.433 14.249 8.142 1.00 96.81 95 GLU A N 1
ATOM 735 C CA . GLU A 1 95 ? -10.377 15.225 7.833 1.00 96.81 95 GLU A CA 1
ATOM 736 C C . GLU A 1 95 ? -8.977 14.658 8.110 1.00 96.81 95 GLU A C 1
ATOM 738 O O . GLU A 1 95 ? -8.062 14.741 7.286 1.00 96.81 95 GLU A O 1
ATOM 743 N N . GLU A 1 96 ? -8.798 14.024 9.268 1.00 95.88 96 GLU A N 1
ATOM 744 C CA . GLU A 1 96 ? -7.520 13.421 9.635 1.00 95.88 96 GLU A CA 1
ATOM 745 C C . GLU A 1 96 ? -7.202 12.187 8.767 1.00 95.88 96 GLU A C 1
ATOM 747 O O . GLU A 1 96 ? -6.042 11.981 8.399 1.00 95.88 96 GLU A O 1
ATOM 752 N N . SER A 1 97 ? -8.205 11.399 8.361 1.00 93.50 97 SER A N 1
ATOM 753 C CA . SER A 1 97 ? -8.019 10.313 7.388 1.00 93.50 97 SER A CA 1
ATOM 754 C C . SER A 1 97 ? -7.585 10.843 6.019 1.00 93.50 97 SER A C 1
ATOM 756 O O . SER A 1 97 ? -6.721 10.244 5.373 1.00 93.50 97 SER A O 1
ATOM 758 N N . GLU A 1 98 ? -8.159 11.954 5.563 1.00 94.19 98 GLU A N 1
ATOM 759 C CA . GLU A 1 98 ? -7.768 12.605 4.313 1.00 94.19 98 GLU A CA 1
ATOM 760 C C . GLU A 1 98 ? -6.329 13.128 4.399 1.00 94.19 98 GLU A C 1
ATOM 762 O O . GLU A 1 98 ? -5.515 12.861 3.508 1.00 94.19 98 GLU A O 1
ATOM 767 N N . ARG A 1 99 ? -5.961 13.758 5.523 1.00 94.44 99 ARG A N 1
ATOM 768 C CA . ARG A 1 99 ? -4.584 14.200 5.790 1.00 94.44 99 ARG A CA 1
ATOM 769 C C . ARG A 1 99 ? -3.584 13.044 5.707 1.00 94.44 99 ARG A C 1
ATOM 771 O O . ARG A 1 99 ? -2.499 13.212 5.142 1.00 94.44 99 ARG A O 1
ATOM 778 N N . LEU A 1 100 ? -3.923 11.886 6.278 1.00 91.19 100 LEU A N 1
ATOM 779 C CA . LEU A 1 100 ? -3.069 10.696 6.230 1.00 91.19 100 LEU A CA 1
ATOM 780 C C . LEU A 1 100 ? -2.895 10.190 4.796 1.00 91.19 100 LEU A C 1
ATOM 782 O O . LEU A 1 100 ? -1.755 9.988 4.370 1.00 91.19 100 LEU A O 1
ATOM 786 N N . ASN A 1 101 ? -3.986 10.094 4.034 1.00 88.25 101 ASN A N 1
ATOM 787 C CA . ASN A 1 101 ? -3.937 9.687 2.630 1.00 88.25 101 ASN A CA 1
ATOM 788 C C . ASN A 1 101 ? -3.038 10.624 1.814 1.00 88.25 101 ASN A C 1
ATOM 790 O O . ASN A 1 101 ? -2.120 10.160 1.140 1.00 88.25 101 ASN A O 1
ATOM 794 N N . ILE A 1 102 ? -3.218 11.944 1.934 1.00 85.44 102 ILE A N 1
ATOM 795 C CA . ILE A 1 102 ? -2.373 12.924 1.233 1.00 85.44 102 ILE A CA 1
ATOM 796 C C . ILE A 1 102 ? -0.897 12.736 1.608 1.00 85.44 102 ILE A C 1
ATOM 798 O O . ILE A 1 102 ? -0.031 12.800 0.735 1.00 85.44 102 ILE A O 1
ATOM 802 N N . SER A 1 103 ? -0.588 12.462 2.879 1.00 76.56 103 SER A N 1
ATOM 803 C CA . SER A 1 103 ? 0.796 12.273 3.333 1.00 76.56 103 SER A CA 1
ATOM 804 C C . SER A 1 103 ? 1.461 10.997 2.794 1.00 76.56 103 SER A C 1
ATOM 806 O O . SER A 1 103 ? 2.643 11.027 2.435 1.00 76.56 103 SER A O 1
ATOM 808 N N . ASP A 1 104 ? 0.713 9.903 2.648 1.00 70.06 104 ASP A N 1
ATOM 809 C CA . ASP A 1 104 ? 1.227 8.645 2.092 1.00 70.06 104 ASP A CA 1
ATOM 810 C C . ASP A 1 104 ?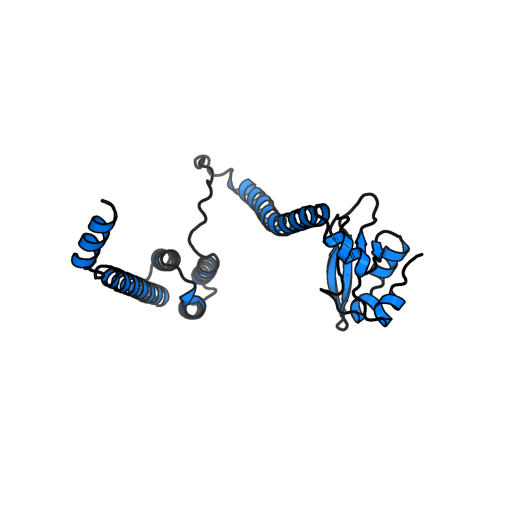 1.516 8.759 0.584 1.00 70.06 104 ASP A C 1
ATOM 812 O O . ASP A 1 104 ? 2.472 8.163 0.081 1.00 70.06 104 ASP A O 1
ATOM 816 N N . PHE A 1 105 ? 0.758 9.589 -0.139 1.00 65.56 105 PHE A N 1
ATOM 817 C CA . PHE A 1 105 ? 1.028 9.885 -1.552 1.00 65.56 105 PHE A CA 1
ATOM 818 C C . PHE A 1 105 ? 2.087 10.984 -1.742 1.00 65.56 105 PHE A C 1
ATOM 820 O O . PHE A 1 105 ? 2.919 10.891 -2.647 1.00 65.56 105 PHE A O 1
ATOM 827 N N . SER A 1 106 ? 2.135 11.980 -0.856 1.00 58.25 106 SER A N 1
ATOM 828 C CA . SER A 1 106 ? 3.121 13.071 -0.890 1.00 58.25 106 SER A CA 1
ATOM 829 C C . SER A 1 106 ? 4.526 12.623 -0.462 1.00 58.25 106 SER A C 1
ATOM 831 O O . SER A 1 106 ? 5.531 13.123 -0.971 1.00 58.25 106 SER A O 1
ATOM 833 N N . SER A 1 107 ? 4.641 11.618 0.410 1.00 51.91 107 SER A N 1
ATOM 834 C CA . SER A 1 107 ? 5.942 11.062 0.816 1.00 51.91 107 SER A CA 1
ATOM 835 C C . SER A 1 107 ? 6.672 10.330 -0.318 1.00 51.91 107 SER A C 1
ATOM 837 O O . SER A 1 107 ? 7.905 10.306 -0.337 1.00 51.91 107 SER A O 1
ATOM 839 N N . LYS A 1 108 ? 5.952 9.822 -1.330 1.00 49.91 108 LYS A N 1
ATOM 840 C CA . LYS A 1 108 ? 6.582 9.375 -2.584 1.00 49.91 108 LYS A CA 1
ATOM 841 C C . LYS A 1 108 ? 7.051 10.540 -3.456 1.00 49.91 108 LYS A C 1
ATOM 843 O O . LYS A 1 108 ? 8.078 10.379 -4.104 1.00 49.91 108 LYS A O 1
ATOM 848 N N . ALA A 1 109 ? 6.388 11.698 -3.417 1.00 46.31 109 ALA A N 1
ATOM 849 C CA . ALA A 1 109 ? 6.819 12.899 -4.140 1.00 46.31 109 ALA A CA 1
ATOM 850 C C . ALA A 1 109 ? 8.040 13.579 -3.489 1.00 46.31 109 ALA A C 1
ATOM 852 O O . ALA A 1 109 ? 8.958 14.002 -4.185 1.00 46.31 109 ALA A O 1
ATOM 853 N N . THR A 1 110 ? 8.136 13.603 -2.156 1.00 47.09 110 THR A N 1
ATOM 854 C CA . THR A 1 110 ? 9.279 14.225 -1.453 1.00 47.09 110 THR A CA 1
ATOM 855 C C . THR A 1 110 ? 10.526 13.343 -1.393 1.00 47.09 110 THR A C 1
ATOM 857 O O . THR A 1 110 ? 11.639 13.871 -1.334 1.00 47.09 110 THR A O 1
ATOM 860 N N . ALA A 1 111 ? 10.389 12.013 -1.474 1.00 46.34 111 ALA A N 1
ATOM 861 C CA . ALA A 1 111 ? 11.537 11.141 -1.729 1.00 46.34 111 ALA A CA 1
ATOM 862 C C . ALA A 1 111 ? 12.118 11.386 -3.130 1.00 46.34 111 ALA A C 1
ATOM 864 O O . ALA A 1 111 ? 13.334 11.352 -3.287 1.00 46.34 111 ALA A O 1
ATOM 865 N N . THR A 1 112 ? 11.283 11.710 -4.126 1.00 49.06 112 THR A N 1
ATOM 866 C CA . THR A 1 112 ? 11.791 12.151 -5.431 1.00 49.06 112 THR A CA 1
ATOM 867 C C . THR A 1 112 ? 12.380 13.552 -5.337 1.00 49.06 112 THR A C 1
ATOM 869 O O . THR A 1 112 ? 13.459 13.764 -5.855 1.00 49.06 112 THR A O 1
ATOM 872 N N . GLU A 1 113 ? 11.772 14.493 -4.615 1.00 46.91 113 GLU A N 1
ATOM 873 C CA . GLU A 1 113 ? 12.243 15.885 -4.575 1.00 46.91 113 GLU A CA 1
ATOM 874 C C . GLU A 1 113 ? 13.575 16.071 -3.821 1.00 46.91 113 GLU A C 1
ATOM 876 O O . GLU A 1 113 ? 14.426 16.841 -4.267 1.00 46.91 113 GLU A O 1
ATOM 881 N N . ARG A 1 114 ? 13.829 15.327 -2.728 1.00 47.09 114 ARG A N 1
ATOM 882 C CA . ARG A 1 114 ? 15.143 15.334 -2.045 1.00 47.09 114 ARG A CA 1
ATOM 883 C C . ARG A 1 114 ? 16.229 14.556 -2.785 1.00 47.09 114 ARG A C 1
ATOM 885 O O . ARG A 1 114 ? 17.390 14.950 -2.723 1.00 47.09 114 ARG A O 1
ATOM 892 N N . VAL A 1 115 ? 15.873 13.480 -3.485 1.00 49.47 115 VAL A N 1
ATOM 893 C CA . VAL A 1 115 ? 16.827 12.742 -4.330 1.00 49.47 115 VAL A CA 1
ATOM 894 C C . VAL A 1 115 ? 17.144 13.548 -5.594 1.00 49.47 115 VAL A C 1
ATOM 896 O O . VAL A 1 115 ? 18.315 13.726 -5.904 1.00 49.47 115 VAL A O 1
ATOM 899 N N . LEU A 1 116 ? 16.143 14.172 -6.223 1.00 49.81 116 LEU A N 1
ATOM 900 C CA . LEU A 1 116 ? 16.309 15.079 -7.365 1.00 49.81 116 LEU A CA 1
ATOM 901 C C . LEU A 1 116 ? 17.079 16.351 -6.997 1.00 49.81 116 LEU A C 1
ATOM 903 O O . LEU A 1 116 ? 17.842 16.850 -7.817 1.00 49.81 116 LEU A O 1
ATOM 907 N N . SER A 1 117 ? 16.933 16.889 -5.780 1.00 50.50 117 SER A N 1
ATOM 908 C CA . SER A 1 117 ? 17.729 18.055 -5.353 1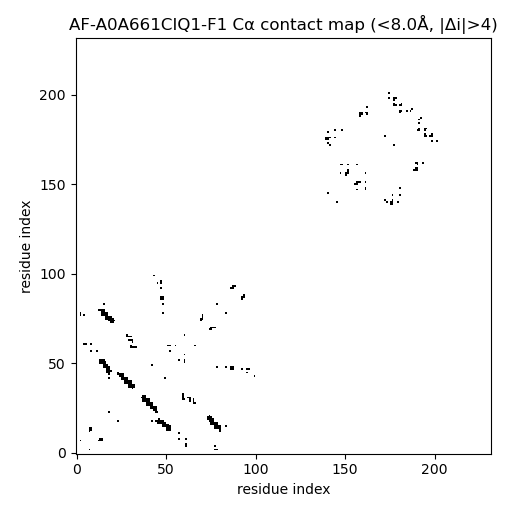.00 50.50 117 SER A CA 1
ATOM 909 C C . SER A 1 117 ? 19.176 17.706 -4.994 1.00 50.50 117 SER A C 1
ATOM 911 O O . SER A 1 117 ? 20.054 18.542 -5.202 1.00 50.50 117 SER A O 1
ATOM 913 N N . LEU A 1 118 ? 19.463 16.477 -4.549 1.00 51.69 118 LEU A N 1
ATOM 914 C CA . LEU A 1 118 ? 20.841 15.993 -4.394 1.00 51.69 118 LEU A CA 1
ATOM 915 C C . LEU A 1 118 ? 21.488 15.639 -5.745 1.00 51.69 118 LEU A C 1
ATOM 917 O O . LEU A 1 118 ? 22.665 15.930 -5.933 1.00 51.69 118 LEU A O 1
ATOM 921 N N . GLU A 1 119 ? 20.738 15.109 -6.715 1.00 45.78 119 GLU A N 1
ATOM 922 C CA . GLU A 1 119 ? 21.230 14.887 -8.088 1.00 45.78 119 GLU A CA 1
ATOM 923 C C . GLU A 1 119 ? 21.428 16.201 -8.868 1.00 45.78 119 GLU A C 1
ATOM 925 O O . GLU A 1 119 ? 22.390 16.337 -9.630 1.00 45.78 119 GLU A O 1
ATOM 930 N N . ASN A 1 120 ? 20.595 17.218 -8.614 1.00 45.81 120 ASN A N 1
ATOM 931 C CA . ASN A 1 120 ? 20.759 18.548 -9.208 1.00 45.81 120 ASN A CA 1
ATOM 932 C C . ASN A 1 120 ? 21.884 19.375 -8.566 1.00 45.81 120 ASN A C 1
ATOM 934 O O . ASN A 1 120 ? 22.456 20.231 -9.237 1.00 45.81 120 ASN A O 1
ATOM 938 N N . GLN A 1 121 ? 22.267 19.125 -7.308 1.00 45.59 121 GLN A N 1
ATOM 939 C CA . GLN A 1 121 ? 23.413 19.823 -6.706 1.00 45.59 121 GLN A CA 1
ATOM 940 C C . GLN A 1 121 ? 24.764 19.392 -7.292 1.00 45.59 121 GLN A C 1
ATOM 942 O O . GLN A 1 121 ? 25.689 20.199 -7.301 1.00 45.59 121 GLN A O 1
ATOM 947 N N . TYR A 1 122 ? 24.877 18.180 -7.845 1.00 47.72 122 TYR A N 1
ATOM 948 C CA . TYR A 1 122 ? 26.107 17.731 -8.513 1.00 47.72 122 TYR A CA 1
ATOM 949 C C . TYR A 1 122 ? 26.165 18.054 -10.013 1.00 47.72 122 TYR A C 1
ATOM 951 O O . TYR A 1 122 ? 27.220 17.900 -10.625 1.00 47.72 122 TYR A O 1
ATOM 959 N N . THR A 1 123 ? 25.073 18.534 -10.615 1.00 47.50 123 THR A N 1
ATOM 960 C CA . THR A 1 123 ? 25.023 18.895 -12.045 1.00 47.50 123 THR A CA 1
ATOM 961 C C . THR A 1 123 ? 24.871 20.400 -12.300 1.00 47.50 123 THR A C 1
ATOM 963 O O . THR A 1 123 ? 25.200 20.866 -13.392 1.00 47.50 123 THR A O 1
ATOM 966 N N . ALA A 1 124 ? 24.470 21.193 -11.299 1.00 45.41 124 ALA A N 1
ATOM 967 C CA . ALA A 1 124 ? 24.263 22.637 -11.447 1.00 45.41 124 ALA A CA 1
ATOM 968 C C . ALA A 1 124 ? 25.549 23.488 -11.536 1.00 45.41 124 ALA A C 1
ATOM 970 O O . ALA A 1 124 ? 25.476 24.632 -11.979 1.00 45.41 124 ALA A O 1
ATOM 971 N N . GLU A 1 125 ? 26.731 22.967 -11.184 1.00 49.34 125 GLU A N 1
ATOM 972 C CA . GLU A 1 125 ? 27.986 23.736 -11.316 1.00 49.34 125 GLU A CA 1
ATOM 973 C C . GLU A 1 125 ? 28.571 23.748 -12.743 1.00 49.34 125 GLU A C 1
ATOM 975 O O . GLU A 1 125 ? 29.543 24.457 -12.996 1.00 49.34 125 GLU A O 1
ATOM 980 N N . ALA A 1 126 ? 27.978 23.030 -13.706 1.00 52.50 126 ALA A N 1
ATOM 981 C CA . ALA A 1 126 ? 28.543 22.911 -15.055 1.00 52.50 126 ALA A CA 1
ATOM 982 C C . ALA A 1 126 ? 27.782 23.651 -16.171 1.00 52.50 126 ALA A C 1
ATOM 984 O O . ALA A 1 126 ? 28.271 23.653 -17.301 1.00 52.50 126 ALA A O 1
ATOM 985 N N . ASN A 1 127 ? 26.619 24.278 -15.927 1.00 49.66 127 ASN A N 1
ATOM 986 C CA . ASN A 1 127 ? 25.896 24.934 -17.028 1.00 49.66 127 ASN A CA 1
ATOM 987 C C . ASN A 1 127 ? 25.044 26.161 -16.619 1.00 49.66 127 ASN A C 1
ATOM 989 O O . ASN A 1 127 ? 23.855 26.028 -16.329 1.00 49.66 127 ASN A O 1
ATOM 993 N N . PRO A 1 128 ? 25.610 27.384 -16.635 1.00 49.06 128 PRO A N 1
ATOM 994 C CA . PRO A 1 128 ? 24.936 28.609 -16.189 1.00 49.06 128 PRO A CA 1
ATOM 995 C C . PRO A 1 128 ? 23.905 29.200 -17.178 1.00 49.06 128 PRO A C 1
ATOM 997 O O . PRO A 1 128 ? 23.567 30.376 -17.064 1.00 49.06 128 PRO A O 1
ATOM 1000 N N . LEU A 1 129 ? 23.386 28.430 -18.142 1.00 52.97 129 LEU A N 1
ATOM 1001 C CA . LEU A 1 129 ? 22.494 28.946 -19.196 1.00 52.97 129 LEU A CA 1
ATOM 1002 C C . LEU A 1 129 ? 21.053 28.417 -19.175 1.00 52.97 129 LEU A C 1
ATOM 1004 O O . LEU A 1 129 ? 20.293 28.748 -20.079 1.00 52.97 129 LEU A O 1
ATOM 1008 N N . ASN A 1 130 ? 20.640 27.659 -18.154 1.00 48.78 130 ASN A N 1
ATOM 1009 C CA . ASN A 1 130 ? 19.279 27.113 -18.088 1.00 48.78 130 ASN A CA 1
ATOM 1010 C C . ASN A 1 130 ? 18.505 27.627 -16.857 1.00 48.78 130 ASN A C 1
ATOM 1012 O O . ASN A 1 130 ? 18.329 26.923 -15.868 1.00 48.78 130 ASN A O 1
ATOM 1016 N N . GLN A 1 131 ? 18.072 28.893 -16.908 1.00 49.25 131 GLN A N 1
ATOM 1017 C CA . GLN A 1 131 ? 17.182 29.525 -15.917 1.00 49.25 131 GLN A CA 1
ATOM 1018 C C . GLN A 1 131 ? 15.751 29.671 -16.457 1.00 49.25 131 GLN A C 1
ATOM 1020 O O . GLN A 1 131 ? 15.206 30.772 -16.527 1.00 49.25 131 GLN A O 1
ATOM 1025 N N . GLN A 1 132 ? 15.120 28.565 -16.839 1.00 52.38 132 GLN A N 1
ATOM 1026 C CA . GLN A 1 132 ? 13.667 28.528 -17.009 1.00 52.38 132 GLN A CA 1
ATOM 1027 C C . GLN A 1 132 ? 13.124 27.412 -16.120 1.00 52.38 132 GLN A C 1
ATOM 1029 O O . GLN A 1 132 ? 13.451 26.243 -16.304 1.00 52.38 132 GLN A O 1
ATOM 1034 N N . GLY A 1 133 ? 12.386 27.804 -15.078 1.00 49.41 133 GLY A N 1
ATOM 1035 C CA . GLY A 1 133 ? 11.784 26.876 -14.125 1.00 49.41 133 GLY A CA 1
ATOM 1036 C C . GLY A 1 133 ? 10.762 25.964 -14.812 1.00 49.41 133 GLY A C 1
ATOM 1037 O O . GLY A 1 133 ? 10.098 26.407 -15.751 1.00 49.41 133 GLY A O 1
ATOM 1038 N N . PRO A 1 134 ? 10.616 24.702 -14.376 1.00 53.66 134 PRO A N 1
ATOM 1039 C CA . PRO A 1 134 ? 9.658 23.794 -14.975 1.00 53.66 134 PRO A CA 1
ATOM 1040 C C . PRO A 1 134 ? 8.268 24.123 -14.428 1.00 53.66 134 PRO A C 1
ATOM 1042 O O . PRO A 1 134 ? 7.847 23.599 -13.397 1.00 53.66 134 PRO A O 1
ATOM 1045 N N . GLU A 1 135 ? 7.528 24.985 -15.119 1.00 49.53 135 GLU A N 1
ATOM 1046 C CA . GLU A 1 135 ? 6.072 24.928 -15.031 1.00 49.53 135 GLU A CA 1
ATOM 1047 C C . GLU A 1 135 ? 5.624 23.599 -15.642 1.00 49.53 135 GLU A C 1
ATOM 1049 O O . GLU A 1 135 ? 5.523 23.469 -16.856 1.00 49.53 135 GLU A O 1
ATOM 1054 N N . GLY A 1 136 ? 5.445 22.590 -14.786 1.00 50.38 136 GLY A N 1
ATOM 1055 C CA . GLY A 1 136 ? 4.383 21.584 -14.871 1.00 50.38 136 GLY A CA 1
ATOM 1056 C C . GLY A 1 136 ? 4.063 20.941 -16.222 1.00 50.38 136 GLY A C 1
ATOM 1057 O O . GLY A 1 136 ? 2.923 20.522 -16.407 1.00 50.38 136 GLY A O 1
ATOM 1058 N N . MET A 1 137 ? 5.006 20.829 -17.160 1.00 54.97 137 MET A N 1
ATOM 1059 C CA . MET A 1 137 ? 4.816 19.998 -18.343 1.00 54.97 137 MET A CA 1
ATOM 1060 C C . MET A 1 137 ? 4.873 18.549 -17.880 1.00 54.97 137 MET A C 1
ATOM 1062 O O . MET A 1 137 ? 5.943 17.952 -17.774 1.00 54.97 137 MET A O 1
ATOM 1066 N N . VAL A 1 138 ? 3.703 18.009 -17.535 1.00 67.06 138 VAL A N 1
ATOM 1067 C CA . VAL A 1 138 ? 3.501 16.570 -17.410 1.00 67.06 138 VAL A CA 1
ATOM 1068 C C . VAL A 1 138 ? 3.956 15.991 -18.736 1.00 67.06 138 VAL A C 1
ATOM 1070 O O . VAL A 1 138 ? 3.329 16.223 -19.767 1.00 67.06 138 VAL A O 1
ATOM 1073 N N . ASP A 1 139 ? 5.113 15.344 -18.715 1.00 71.06 139 ASP A N 1
ATOM 1074 C CA . ASP A 1 139 ? 5.702 14.779 -19.911 1.00 71.06 139 ASP A CA 1
ATOM 1075 C C . ASP A 1 139 ? 4.680 13.786 -20.493 1.00 71.06 139 ASP A C 1
ATOM 1077 O O . ASP A 1 139 ? 4.307 12.832 -19.801 1.00 71.06 139 ASP A O 1
ATOM 1081 N N . PRO A 1 140 ? 4.150 14.034 -21.705 1.00 85.94 140 PRO A N 1
ATOM 1082 C CA . PRO A 1 140 ? 2.990 13.311 -22.223 1.00 85.94 140 PRO A CA 1
ATOM 1083 C C . PRO A 1 140 ? 3.302 11.843 -22.531 1.00 85.94 140 PRO A C 1
ATOM 1085 O O . PRO A 1 140 ? 2.396 11.078 -22.851 1.00 85.94 140 PRO A O 1
ATOM 1088 N N . VAL A 1 141 ? 4.577 11.453 -22.457 1.00 93.00 141 VAL A N 1
ATOM 1089 C CA . VAL A 1 141 ? 5.054 10.110 -22.767 1.00 93.00 141 VAL A CA 1
ATOM 1090 C C . VAL A 1 141 ? 5.084 9.240 -21.510 1.00 93.00 141 VAL A C 1
ATOM 1092 O O . VAL A 1 141 ? 5.730 9.567 -20.508 1.00 93.00 141 VAL A O 1
ATOM 1095 N N . ASN A 1 142 ? 4.453 8.074 -21.599 1.00 94.38 142 ASN A N 1
ATOM 1096 C CA . ASN A 1 142 ? 4.382 7.053 -20.568 1.00 94.38 142 ASN A CA 1
ATOM 1097 C C . ASN A 1 142 ? 5.788 6.603 -20.119 1.00 94.38 142 ASN A C 1
ATOM 1099 O O . ASN A 1 142 ? 6.643 6.210 -20.917 1.00 94.38 142 ASN A O 1
ATOM 1103 N N . ASN A 1 143 ? 6.022 6.593 -18.804 1.00 94.56 143 ASN A N 1
ATOM 1104 C CA . ASN A 1 143 ? 7.308 6.214 -18.208 1.00 94.56 143 ASN A CA 1
ATOM 1105 C C . ASN A 1 143 ? 7.759 4.79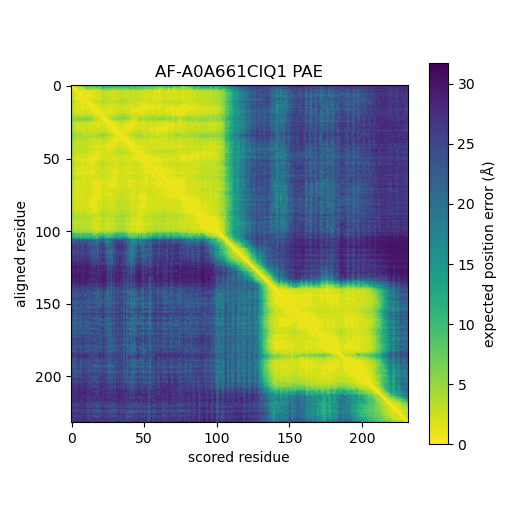6 -18.584 1.00 94.56 143 ASN A C 1
ATOM 1107 O O . ASN A 1 143 ? 8.961 4.531 -18.666 1.00 94.56 143 ASN A O 1
ATOM 1111 N N . ARG A 1 144 ? 6.815 3.884 -18.840 1.00 95.94 144 ARG A N 1
ATOM 1112 C CA . ARG A 1 144 ? 7.134 2.517 -19.261 1.00 95.94 144 ARG A CA 1
ATOM 1113 C C . ARG A 1 144 ? 7.764 2.491 -20.653 1.00 95.94 144 ARG A C 1
ATOM 1115 O O . ARG A 1 144 ? 8.742 1.779 -20.846 1.00 95.94 144 ARG A O 1
ATOM 1122 N N . VAL A 1 145 ? 7.275 3.324 -21.574 1.00 97.19 145 VAL A N 1
ATOM 1123 C CA . VAL A 1 145 ? 7.829 3.465 -22.930 1.00 97.19 145 VAL A CA 1
ATOM 1124 C C . VAL A 1 145 ? 9.269 3.958 -22.868 1.00 97.19 145 VAL A C 1
ATOM 1126 O O . VAL A 1 145 ? 10.152 3.345 -23.468 1.00 97.19 145 VAL A O 1
ATOM 1129 N N . LYS A 1 146 ? 9.529 4.994 -22.062 1.00 96.88 146 LYS A N 1
ATOM 1130 C CA . LYS A 1 146 ? 10.887 5.515 -21.840 1.00 96.88 146 LYS A CA 1
ATOM 1131 C C . LYS A 1 146 ? 11.815 4.453 -21.259 1.00 96.88 146 LYS A C 1
ATOM 1133 O O . LYS A 1 146 ? 12.915 4.263 -21.762 1.00 96.88 146 LYS A O 1
ATOM 1138 N N . SER A 1 147 ? 11.366 3.732 -20.230 1.00 97.00 147 SER A N 1
ATOM 1139 C CA . SER A 1 147 ? 12.170 2.686 -19.590 1.00 97.00 147 SER A CA 1
ATOM 1140 C C . SER A 1 147 ? 12.513 1.545 -20.552 1.00 97.00 147 SER A C 1
ATOM 1142 O O . SER A 1 147 ? 13.668 1.120 -20.601 1.00 97.00 147 SER A O 1
ATOM 1144 N N . THR A 1 148 ? 11.553 1.074 -21.354 1.00 97.44 148 THR A N 1
ATOM 1145 C CA . THR A 1 148 ? 11.801 0.025 -22.352 1.00 97.44 148 THR A CA 1
ATOM 1146 C C . THR A 1 148 ? 12.759 0.515 -23.444 1.00 97.44 148 THR A C 1
ATOM 1148 O O . THR A 1 148 ? 13.684 -0.216 -23.793 1.00 97.44 148 THR A O 1
ATOM 1151 N N . LEU A 1 149 ? 12.618 1.755 -23.931 1.00 97.06 149 LEU A N 1
ATOM 1152 C CA . LEU A 1 149 ? 13.544 2.328 -24.919 1.00 97.06 149 LEU A CA 1
ATOM 1153 C C . LEU A 1 149 ? 14.968 2.489 -24.375 1.00 97.06 149 LEU A C 1
ATOM 1155 O O . LEU A 1 149 ? 15.913 2.113 -25.062 1.00 97.06 149 LEU A O 1
ATOM 1159 N N . LEU A 1 150 ? 15.125 2.948 -23.130 1.00 96.88 150 LEU A N 1
ATOM 1160 C CA . LEU A 1 150 ? 16.436 3.033 -22.476 1.00 96.88 150 LEU A CA 1
ATOM 1161 C C . LEU A 1 150 ? 17.117 1.660 -22.381 1.00 96.88 150 LEU A C 1
ATOM 1163 O O . LEU A 1 150 ? 18.321 1.552 -22.599 1.00 96.88 150 LEU A O 1
ATOM 1167 N N . ARG A 1 151 ? 16.357 0.589 -22.111 1.00 97.44 151 ARG A N 1
ATOM 1168 C CA . ARG A 1 151 ? 16.891 -0.787 -22.095 1.00 97.44 151 ARG A CA 1
ATOM 1169 C C . ARG A 1 151 ? 17.305 -1.272 -23.485 1.00 97.44 151 ARG A C 1
ATOM 1171 O O . ARG A 1 151 ? 18.276 -2.018 -23.598 1.00 97.44 151 ARG A O 1
ATOM 1178 N N . VAL A 1 152 ? 16.593 -0.859 -24.534 1.00 97.00 152 VAL A N 1
ATOM 1179 C CA . VAL A 1 152 ? 16.977 -1.154 -25.925 1.00 97.00 152 VAL A CA 1
ATOM 1180 C C . VAL A 1 152 ? 18.261 -0.413 -26.297 1.00 97.00 152 VAL A C 1
ATOM 1182 O O . VAL A 1 152 ? 19.175 -1.020 -26.855 1.00 97.00 152 VAL A O 1
ATOM 1185 N N . GLU A 1 153 ? 18.374 0.864 -25.931 1.00 96.06 153 GLU A N 1
ATOM 1186 C CA . GLU A 1 153 ? 19.577 1.673 -26.159 1.00 96.06 153 GLU A CA 1
ATOM 1187 C C . GLU A 1 153 ? 20.797 1.109 -25.414 1.00 96.06 153 GLU A C 1
ATOM 1189 O O . GLU A 1 153 ? 21.877 0.967 -25.993 1.00 96.06 153 GLU A O 1
ATOM 1194 N N . ALA A 1 154 ? 20.601 0.682 -24.162 1.00 96.81 154 ALA A N 1
ATOM 1195 C CA . ALA A 1 154 ? 21.611 -0.004 -23.357 1.00 96.81 154 ALA A CA 1
ATOM 1196 C C . ALA A 1 154 ? 21.967 -1.414 -23.874 1.00 96.81 154 ALA A C 1
ATOM 1198 O O . ALA A 1 154 ? 22.926 -2.014 -23.392 1.00 96.81 154 ALA A O 1
ATOM 1199 N N . LYS A 1 155 ? 21.236 -1.934 -24.873 1.00 96.88 155 LYS A N 1
ATOM 1200 C CA . LYS A 1 155 ? 21.350 -3.301 -25.418 1.00 96.88 155 LYS A CA 1
ATOM 1201 C C . LYS A 1 155 ? 21.041 -4.412 -24.406 1.00 96.88 155 LYS A C 1
ATOM 1203 O O . LYS A 1 155 ? 21.405 -5.564 -24.636 1.00 96.88 155 LYS A O 1
ATOM 1208 N N . ASP A 1 156 ? 20.324 -4.083 -23.335 1.00 97.44 156 ASP A N 1
ATOM 1209 C CA . ASP A 1 156 ? 19.800 -5.045 -22.357 1.00 97.44 156 ASP A CA 1
ATOM 1210 C C . ASP A 1 156 ? 18.542 -5.758 -22.871 1.00 97.44 156 ASP A C 1
ATOM 1212 O O . ASP A 1 156 ? 18.156 -6.809 -22.357 1.00 97.44 156 ASP A O 1
ATOM 1216 N N . LEU A 1 157 ? 17.875 -5.164 -23.862 1.00 97.12 157 LEU A N 1
ATOM 1217 C CA . LEU A 1 157 ? 16.672 -5.688 -24.492 1.00 97.12 157 LEU A CA 1
ATOM 1218 C C . LEU A 1 157 ? 16.800 -5.587 -26.011 1.00 97.12 157 LEU A C 1
ATOM 1220 O O . LEU A 1 157 ? 17.209 -4.555 -26.544 1.00 97.12 157 LEU A O 1
ATOM 1224 N N . THR A 1 158 ? 16.433 -6.641 -26.733 1.00 97.81 158 THR A N 1
ATOM 1225 C CA . THR A 1 158 ? 16.407 -6.583 -28.199 1.00 97.81 158 THR A CA 1
ATOM 1226 C C . THR A 1 158 ? 15.161 -5.845 -28.694 1.00 97.81 158 THR A C 1
ATOM 1228 O O . THR A 1 158 ? 14.101 -5.891 -28.067 1.00 97.81 158 THR A O 1
ATOM 1231 N N . GLU A 1 159 ? 15.229 -5.216 -29.873 1.00 97.38 159 GLU A N 1
ATOM 1232 C CA . GLU A 1 159 ? 14.067 -4.524 -30.461 1.00 97.38 159 GLU A CA 1
ATOM 1233 C C . GLU A 1 159 ? 12.836 -5.432 -30.609 1.00 97.38 159 GLU A C 1
ATOM 1235 O O . GLU A 1 159 ? 11.702 -4.982 -30.469 1.00 97.38 159 GLU A O 1
ATOM 1240 N N . ARG A 1 160 ? 13.039 -6.729 -30.875 1.00 97.38 160 ARG A N 1
ATOM 1241 C CA . ARG A 1 160 ? 11.939 -7.696 -31.005 1.00 97.38 160 ARG A CA 1
ATOM 1242 C C . ARG A 1 160 ? 11.241 -7.961 -29.674 1.00 97.38 160 ARG A C 1
ATOM 1244 O O . ARG A 1 160 ? 10.022 -8.113 -29.659 1.00 97.38 160 ARG A O 1
ATOM 1251 N N . GLU A 1 161 ? 11.995 -8.017 -28.581 1.00 97.88 161 GLU A N 1
ATOM 1252 C CA . GLU A 1 161 ? 11.437 -8.169 -27.235 1.00 97.88 161 GLU A CA 1
ATOM 1253 C C . GLU A 1 161 ? 10.696 -6.900 -26.809 1.00 97.88 161 GLU A C 1
ATOM 1255 O O . GLU A 1 161 ? 9.590 -6.995 -26.280 1.00 97.88 161 GLU A O 1
ATOM 1260 N N . ALA A 1 162 ? 11.229 -5.721 -27.140 1.00 97.88 162 ALA A N 1
ATOM 1261 C CA . ALA A 1 162 ? 10.533 -4.456 -26.919 1.00 97.88 162 ALA A CA 1
ATOM 1262 C C . ALA A 1 162 ? 9.197 -4.392 -27.681 1.00 97.88 162 ALA A C 1
ATOM 1264 O O . ALA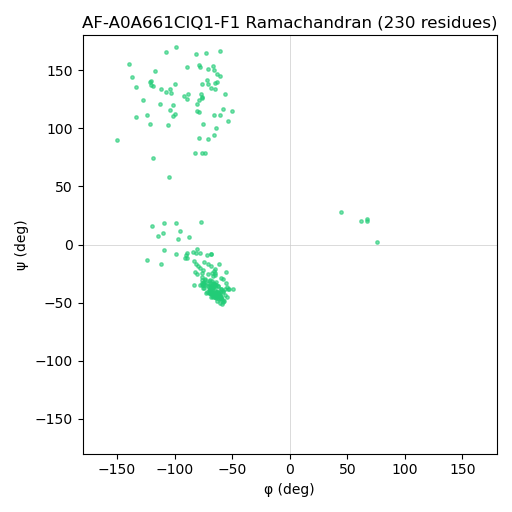 A 1 162 ? 8.179 -4.029 -27.100 1.00 97.88 162 ALA A O 1
ATOM 1265 N N . VAL A 1 163 ? 9.153 -4.823 -28.950 1.00 98.12 163 VAL A N 1
ATOM 1266 C CA . VAL A 1 163 ? 7.890 -4.932 -29.712 1.00 98.12 163 VAL A CA 1
ATOM 1267 C C . VAL A 1 163 ? 6.897 -5.883 -29.034 1.00 98.12 163 VAL A C 1
ATOM 1269 O O . VAL A 1 163 ? 5.696 -5.613 -29.034 1.00 98.12 163 VAL A O 1
ATOM 1272 N N . ALA A 1 164 ? 7.368 -6.988 -28.448 1.00 97.81 164 ALA A N 1
ATOM 1273 C CA . ALA A 1 164 ? 6.502 -7.903 -27.710 1.00 97.81 164 ALA A CA 1
ATOM 1274 C C . ALA A 1 164 ? 5.931 -7.250 -26.438 1.00 97.81 164 ALA A C 1
ATOM 1276 O O . ALA A 1 164 ? 4.733 -7.385 -26.187 1.00 97.81 164 ALA A O 1
ATOM 1277 N N . GLU A 1 165 ? 6.742 -6.497 -25.683 1.00 97.56 165 GLU A N 1
ATOM 1278 C CA . GLU A 1 165 ? 6.255 -5.706 -24.542 1.00 97.56 165 GLU A CA 1
ATOM 1279 C C . GLU A 1 165 ? 5.218 -4.663 -24.990 1.00 97.56 165 GLU A C 1
ATOM 1281 O O . GLU A 1 165 ? 4.148 -4.563 -24.385 1.00 97.56 165 GLU A O 1
ATOM 1286 N N . PHE A 1 166 ? 5.489 -3.934 -26.077 1.00 97.81 166 PHE A N 1
ATOM 1287 C CA . PHE A 1 166 ? 4.583 -2.902 -26.583 1.00 97.81 166 PHE A CA 1
ATOM 1288 C C . PHE A 1 166 ? 3.264 -3.453 -27.123 1.00 97.81 166 PHE A C 1
ATOM 1290 O O . PHE A 1 166 ? 2.231 -2.821 -26.929 1.00 97.81 166 PHE A O 1
ATOM 1297 N N . ARG A 1 167 ? 3.252 -4.655 -27.711 1.00 97.62 167 ARG A N 1
ATOM 1298 C CA . ARG A 1 167 ? 1.999 -5.335 -28.090 1.00 97.62 167 ARG A CA 1
ATOM 1299 C C . ARG A 1 167 ? 1.110 -5.656 -26.896 1.00 97.62 167 ARG A C 1
ATOM 1301 O O . ARG A 1 167 ? -0.108 -5.604 -27.014 1.00 97.62 167 ARG A O 1
ATOM 1308 N N . ILE A 1 168 ? 1.692 -6.003 -25.749 1.00 97.06 168 ILE A N 1
ATOM 1309 C CA . ILE A 1 168 ? 0.902 -6.310 -24.547 1.00 97.06 168 ILE A CA 1
ATOM 1310 C C . ILE A 1 168 ? 0.199 -5.045 -24.038 1.00 97.06 168 ILE A C 1
ATOM 1312 O O . ILE A 1 168 ? -0.939 -5.124 -23.582 1.00 97.06 168 ILE A O 1
ATOM 1316 N N . MET A 1 169 ? 0.856 -3.888 -24.150 1.00 96.12 169 MET A N 1
ATOM 1317 C CA . MET A 1 169 ? 0.321 -2.588 -23.731 1.00 96.12 169 MET A CA 1
ATOM 1318 C C . MET A 1 169 ? -0.259 -1.758 -24.886 1.00 96.12 169 MET A C 1
ATOM 1320 O O . MET A 1 169 ? -0.422 -0.555 -24.734 1.00 96.12 169 MET A O 1
ATOM 1324 N N . GLU A 1 170 ? -0.586 -2.368 -26.029 1.00 96.31 170 GLU A N 1
ATOM 1325 C CA . GLU A 1 170 ? -0.992 -1.650 -27.251 1.00 96.31 170 GLU A CA 1
ATOM 1326 C C . GLU A 1 170 ? -2.156 -0.677 -27.008 1.00 96.31 170 GLU A C 1
ATOM 1328 O O . GLU A 1 170 ? -2.145 0.444 -27.501 1.00 96.31 170 GLU A O 1
ATOM 1333 N N . LYS A 1 171 ? -3.114 -1.071 -26.162 1.00 95.38 171 LYS A N 1
ATOM 1334 C CA . LYS A 1 171 ? -4.281 -0.253 -25.795 1.00 95.38 171 LYS A CA 1
ATOM 1335 C C . LYS A 1 171 ? -3.958 0.947 -24.898 1.00 95.38 171 LYS A C 1
ATOM 1337 O O . LYS A 1 171 ? -4.800 1.824 -24.746 1.00 95.38 171 LYS A O 1
ATOM 1342 N N . GLU A 1 172 ? -2.791 0.955 -24.261 1.00 95.19 172 GLU A N 1
ATOM 1343 C CA . GLU A 1 172 ? -2.345 2.007 -23.338 1.00 95.19 172 GLU A CA 1
ATOM 1344 C C . GLU A 1 172 ? -1.407 3.017 -24.018 1.00 95.19 172 GLU A C 1
ATOM 1346 O O . GLU A 1 172 ? -1.049 4.023 -23.406 1.00 95.19 172 GLU A O 1
ATOM 1351 N N . LEU A 1 173 ? -0.986 2.755 -25.261 1.00 96.56 173 LEU A N 1
ATOM 1352 C CA . LEU A 1 173 ? -0.070 3.622 -25.995 1.00 96.56 173 LEU A CA 1
ATOM 1353 C C . LEU A 1 173 ? -0.822 4.806 -26.605 1.00 96.56 173 LEU A C 1
ATOM 1355 O O . LEU A 1 173 ? -1.724 4.643 -27.429 1.00 96.56 173 LEU A O 1
ATOM 1359 N N . SER A 1 174 ? -0.415 6.016 -26.229 1.00 95.56 174 SER A N 1
ATOM 1360 C CA . SER A 1 174 ? -0.926 7.245 -26.830 1.00 95.56 174 SER A CA 1
ATOM 1361 C C . SER A 1 174 ? -0.218 7.566 -28.153 1.00 95.56 174 SER A C 1
ATOM 1363 O O . SER A 1 174 ? 0.888 7.099 -28.435 1.00 95.56 174 SER A O 1
ATOM 1365 N N . SER A 1 175 ? -0.806 8.454 -28.959 1.00 95.31 175 SER A N 1
ATOM 1366 C CA . SER A 1 175 ? -0.158 8.961 -30.180 1.00 95.31 175 SER A CA 1
ATOM 1367 C C . SER A 1 175 ? 1.180 9.665 -29.892 1.00 95.31 175 SER A C 1
ATOM 1369 O O . SER A 1 175 ? 2.089 9.634 -30.726 1.00 95.31 175 SER A O 1
ATOM 1371 N N . HIS A 1 176 ? 1.326 10.261 -28.702 1.00 95.56 176 HIS A N 1
ATOM 1372 C CA . HIS A 1 176 ? 2.569 10.893 -28.256 1.00 95.56 176 HIS A CA 1
ATOM 1373 C C . HIS A 1 176 ? 3.653 9.847 -27.975 1.00 95.56 176 HIS A C 1
ATOM 1375 O O . HIS A 1 176 ? 4.786 10.023 -28.418 1.00 95.56 176 HIS A O 1
ATOM 1381 N N . ASP A 1 177 ? 3.296 8.729 -27.335 1.00 97.25 177 ASP A N 1
ATOM 1382 C CA . ASP A 1 177 ? 4.210 7.606 -27.093 1.00 97.25 177 ASP A CA 1
ATOM 1383 C C . ASP A 1 177 ? 4.744 7.018 -28.400 1.00 97.25 177 ASP A C 1
ATOM 1385 O O . ASP A 1 177 ? 5.947 6.807 -28.557 1.00 97.25 177 ASP A O 1
ATOM 1389 N N . LEU A 1 178 ? 3.853 6.791 -29.369 1.00 97.38 178 LEU A N 1
ATOM 1390 C CA . LEU A 1 178 ? 4.214 6.232 -30.674 1.00 97.38 178 LEU A CA 1
ATOM 1391 C C . LEU A 1 178 ? 5.136 7.176 -31.455 1.00 97.38 178 LEU A C 1
ATOM 1393 O O . LEU A 1 178 ? 6.137 6.737 -32.022 1.00 97.38 178 LEU A O 1
ATOM 1397 N N . THR A 1 179 ? 4.839 8.479 -31.437 1.00 96.19 179 THR A N 1
ATOM 1398 C CA . THR A 1 179 ? 5.684 9.506 -32.068 1.00 96.19 179 THR A CA 1
ATOM 1399 C C . THR A 1 179 ? 7.058 9.570 -31.403 1.00 96.19 179 THR A C 1
ATOM 1401 O O . THR A 1 179 ? 8.078 9.639 -32.094 1.00 96.19 179 THR A O 1
ATOM 1404 N N . TYR A 1 180 ? 7.097 9.474 -30.072 1.00 97.06 180 TYR A N 1
ATOM 1405 C CA . TYR A 1 180 ? 8.338 9.429 -29.311 1.00 97.06 180 TYR A CA 1
ATOM 1406 C C . TYR A 1 180 ? 9.194 8.220 -29.715 1.00 97.06 180 TYR A C 1
ATOM 1408 O O . TYR A 1 180 ? 10.335 8.415 -30.132 1.00 97.06 180 TYR A O 1
ATOM 1416 N N . ILE A 1 181 ? 8.626 7.004 -29.740 1.00 96.62 181 ILE A N 1
ATOM 1417 C CA . ILE A 1 181 ? 9.321 5.777 -30.185 1.00 96.62 181 ILE A CA 1
ATOM 1418 C C . ILE A 1 181 ? 9.911 5.943 -31.595 1.00 96.62 181 ILE A C 1
ATOM 1420 O O . ILE A 1 181 ? 11.065 5.581 -31.829 1.00 96.62 181 ILE A O 1
ATOM 1424 N N . ILE A 1 182 ? 9.147 6.510 -32.535 1.00 96.94 182 ILE A N 1
ATOM 1425 C CA . ILE A 1 182 ? 9.602 6.730 -33.920 1.00 96.94 182 ILE A CA 1
ATOM 1426 C C . ILE A 1 182 ? 10.786 7.705 -33.973 1.00 96.94 182 ILE A C 1
ATOM 1428 O O . ILE A 1 182 ? 11.708 7.500 -34.768 1.00 96.94 182 ILE A O 1
ATOM 1432 N N . SER A 1 183 ? 10.749 8.757 -33.150 1.00 96.12 183 SER A N 1
ATOM 1433 C CA . SER A 1 183 ? 11.787 9.791 -33.101 1.00 96.12 183 SER A CA 1
ATOM 1434 C C . SER A 1 183 ? 13.074 9.324 -32.416 1.00 96.12 183 SER A C 1
ATOM 1436 O O . SER A 1 183 ? 14.161 9.710 -32.841 1.00 96.12 183 SER A O 1
ATOM 1438 N N . SER A 1 184 ? 12.967 8.466 -31.397 1.00 95.44 184 SER A N 1
ATOM 1439 C CA . SER A 1 184 ? 14.116 7.981 -30.626 1.00 95.44 184 SER A CA 1
ATOM 1440 C C . SER A 1 184 ? 14.943 6.927 -31.368 1.00 95.44 184 SER A C 1
ATOM 1442 O O . SER A 1 184 ? 16.114 6.741 -31.051 1.00 95.44 184 SER A O 1
ATOM 1444 N N . ILE A 1 185 ? 14.370 6.240 -32.361 1.00 94.12 185 ILE A N 1
ATOM 1445 C CA . ILE A 1 185 ? 15.053 5.166 -33.094 1.00 94.12 185 ILE A CA 1
ATOM 1446 C C . ILE A 1 185 ? 15.545 5.691 -34.447 1.00 94.12 185 ILE A C 1
ATOM 1448 O O . ILE A 1 185 ? 14.762 5.976 -35.363 1.00 94.12 185 ILE A O 1
ATOM 1452 N N . GLY A 1 186 ? 16.869 5.804 -34.578 1.00 86.25 186 GLY A N 1
ATOM 1453 C CA . GLY A 1 186 ? 17.519 6.315 -35.788 1.00 86.25 186 GLY A CA 1
ATOM 1454 C C . GLY A 1 186 ? 17.378 5.389 -37.001 1.00 86.25 186 GLY A C 1
ATOM 1455 O O . GLY A 1 186 ? 17.090 5.860 -38.101 1.00 86.25 186 GLY A O 1
ATOM 1456 N N . GLU A 1 187 ? 17.521 4.077 -36.807 1.00 91.62 187 GLU A N 1
ATOM 1457 C CA . GLU A 1 187 ? 17.498 3.086 -37.890 1.00 91.62 187 GLU A CA 1
ATOM 1458 C C . GLU A 1 187 ? 16.081 2.562 -38.186 1.00 91.62 187 GLU A C 1
ATOM 1460 O O . GLU A 1 187 ? 15.198 2.552 -37.326 1.00 91.62 187 GLU A O 1
ATOM 1465 N N . ASP A 1 188 ? 15.830 2.131 -39.428 1.00 94.00 188 ASP A N 1
ATOM 1466 C CA . ASP A 1 188 ? 14.557 1.499 -39.806 1.00 94.00 188 ASP A CA 1
ATOM 1467 C C . ASP A 1 188 ? 14.497 0.049 -39.297 1.00 94.00 188 ASP A C 1
ATOM 1469 O O . ASP A 1 188 ? 14.755 -0.912 -40.026 1.00 94.00 188 ASP A O 1
ATOM 1473 N N . GLY A 1 189 ? 14.204 -0.089 -38.003 1.00 95.38 189 GLY A N 1
ATOM 1474 C CA . GLY A 1 189 ? 14.109 -1.363 -37.296 1.00 95.38 189 GLY A CA 1
ATOM 1475 C C . GLY A 1 189 ? 12.674 -1.889 -37.126 1.00 95.38 189 GLY A C 1
ATOM 1476 O O . GLY A 1 189 ? 11.691 -1.175 -37.367 1.00 95.38 189 GLY A O 1
ATOM 1477 N N . PRO A 1 190 ? 12.512 -3.152 -36.678 1.00 97.31 190 PRO A N 1
ATOM 1478 C CA . PRO A 1 190 ? 11.213 -3.733 -36.329 1.00 97.31 190 PRO A CA 1
ATOM 1479 C C . PRO A 1 190 ? 10.369 -2.859 -35.397 1.00 97.31 190 PRO A C 1
ATOM 1481 O O . PRO A 1 190 ? 9.152 -2.785 -35.569 1.00 97.31 190 PRO A O 1
ATOM 1484 N N . LEU A 1 191 ? 11.008 -2.191 -34.433 1.00 96.44 191 LEU A N 1
ATOM 1485 C CA . LEU A 1 191 ? 10.311 -1.376 -33.443 1.00 96.44 191 LEU A CA 1
ATOM 1486 C C . LEU A 1 191 ? 9.718 -0.097 -34.054 1.00 96.44 191 LEU A C 1
ATOM 1488 O O . LEU A 1 191 ? 8.570 0.251 -33.777 1.00 96.44 191 LEU A O 1
ATOM 1492 N N . LYS A 1 192 ? 10.450 0.539 -34.974 1.00 97.12 192 LYS A N 1
ATOM 1493 C CA . LYS A 1 192 ? 9.982 1.718 -35.712 1.00 97.12 192 LYS A CA 1
ATOM 1494 C C . LYS A 1 192 ? 8.801 1.381 -36.623 1.00 97.12 192 LYS A C 1
ATOM 1496 O O . LYS A 1 192 ? 7.799 2.091 -36.623 1.00 97.12 192 LYS A O 1
ATOM 1501 N N . ARG A 1 193 ? 8.878 0.255 -37.342 1.00 97.75 193 ARG A N 1
ATOM 1502 C CA . ARG A 1 193 ? 7.788 -0.230 -38.212 1.00 97.75 193 ARG A CA 1
ATOM 1503 C C . ARG A 1 193 ? 6.521 -0.549 -37.432 1.00 97.75 193 ARG A C 1
ATOM 1505 O O . ARG A 1 193 ? 5.434 -0.198 -37.880 1.00 97.75 193 ARG A O 1
ATOM 1512 N N . PHE A 1 194 ? 6.668 -1.179 -36.267 1.00 97.75 194 PHE A N 1
ATOM 1513 C CA . PHE A 1 194 ? 5.551 -1.426 -35.363 1.00 97.75 194 PHE A CA 1
ATOM 1514 C C . PHE A 1 194 ? 4.880 -0.112 -34.938 1.00 97.75 194 PHE A C 1
ATOM 1516 O O . PHE A 1 194 ? 3.673 0.031 -35.117 1.00 97.75 194 PHE A O 1
ATOM 1523 N N . ALA A 1 195 ? 5.652 0.870 -34.463 1.00 97.38 195 ALA A N 1
ATOM 1524 C CA . ALA A 1 195 ? 5.098 2.154 -34.032 1.00 97.38 195 ALA A CA 1
ATOM 1525 C C . ALA A 1 195 ? 4.382 2.905 -35.173 1.00 97.38 195 ALA A C 1
ATOM 1527 O O . ALA A 1 195 ? 3.279 3.409 -34.970 1.00 97.38 195 ALA A O 1
ATOM 1528 N N . PHE A 1 196 ? 4.942 2.910 -36.391 1.00 97.19 196 PHE A N 1
ATOM 1529 C CA . PHE A 1 196 ? 4.278 3.478 -37.575 1.00 97.19 196 PHE A CA 1
ATOM 1530 C C . PHE A 1 196 ? 2.965 2.769 -37.932 1.00 97.19 196 PHE A C 1
ATOM 1532 O O . PHE A 1 196 ? 1.979 3.423 -38.281 1.00 97.19 196 PHE A O 1
ATOM 1539 N N . GLN A 1 197 ? 2.933 1.438 -37.849 1.00 97.69 197 GLN A N 1
ATOM 1540 C CA . GLN A 1 197 ? 1.731 0.660 -38.137 1.00 97.69 197 GLN A CA 1
ATOM 1541 C C . GLN A 1 197 ? 0.597 0.988 -37.156 1.00 97.69 197 GLN A C 1
ATOM 1543 O O . GLN A 1 197 ? -0.532 1.201 -37.589 1.00 97.69 197 GLN A O 1
ATOM 1548 N N . ILE A 1 198 ? 0.886 1.073 -35.855 1.00 97.00 198 ILE A N 1
ATOM 1549 C CA . ILE A 1 198 ? -0.138 1.407 -34.853 1.00 97.00 198 ILE A CA 1
ATOM 1550 C C . ILE A 1 198 ? -0.583 2.866 -34.987 1.00 97.00 198 ILE A C 1
ATOM 1552 O O . ILE A 1 198 ? -1.779 3.148 -34.958 1.00 97.00 198 ILE A O 1
ATOM 1556 N N . LEU A 1 199 ? 0.354 3.794 -35.209 1.00 96.06 199 LEU A N 1
ATOM 1557 C CA . LEU A 1 199 ? 0.028 5.214 -35.360 1.00 96.06 199 LEU A CA 1
ATOM 1558 C C . LEU A 1 199 ? -0.873 5.468 -36.578 1.00 96.06 199 LEU A C 1
ATOM 1560 O O . LEU A 1 199 ? -1.843 6.215 -36.476 1.00 96.06 199 LEU A O 1
ATOM 1564 N N . SER A 1 200 ? -0.589 4.816 -37.709 1.00 95.50 200 SER A N 1
ATOM 1565 C CA . SER A 1 200 ? -1.438 4.913 -38.905 1.00 95.50 200 SER A CA 1
ATOM 1566 C C . SER A 1 200 ? -2.823 4.291 -38.698 1.00 95.50 200 SER A C 1
ATOM 1568 O O . SER A 1 200 ? -3.811 4.854 -39.164 1.00 95.50 200 SER A O 1
ATOM 1570 N N . ALA A 1 201 ? -2.928 3.188 -37.948 1.00 95.12 201 ALA A N 1
ATOM 1571 C CA . ALA A 1 201 ? -4.218 2.608 -37.576 1.00 95.12 201 ALA A CA 1
ATOM 1572 C C . ALA A 1 201 ? -5.036 3.538 -36.660 1.00 95.12 201 ALA A C 1
ATOM 1574 O O . ALA A 1 201 ? -6.239 3.685 -36.863 1.00 95.12 201 ALA A O 1
ATOM 1575 N N . HIS A 1 202 ? -4.387 4.209 -35.699 1.00 91.62 202 HIS A N 1
ATOM 1576 C CA . HIS A 1 202 ? -5.026 5.217 -34.847 1.00 91.62 202 HIS A CA 1
ATOM 1577 C C . HIS A 1 202 ? -5.546 6.407 -35.660 1.00 91.62 202 HIS A C 1
ATOM 1579 O O . HIS A 1 202 ? -6.674 6.837 -35.445 1.00 91.62 202 HIS A O 1
ATOM 1585 N N . GLN A 1 203 ? -4.762 6.920 -36.612 1.00 90.81 203 GLN A N 1
ATOM 1586 C CA . GLN A 1 203 ? -5.196 8.024 -37.478 1.00 90.81 203 GLN A CA 1
ATOM 1587 C C . GLN A 1 203 ? -6.395 7.628 -38.347 1.00 90.81 203 GLN A C 1
ATOM 1589 O O . GLN A 1 203 ? -7.382 8.355 -38.388 1.00 90.81 203 GLN A O 1
ATOM 1594 N N . ALA A 1 204 ? -6.362 6.437 -38.952 1.00 91.31 204 ALA A N 1
ATOM 1595 C CA . ALA A 1 204 ? -7.473 5.944 -39.764 1.00 91.31 204 ALA A CA 1
ATOM 1596 C C . ALA A 1 204 ? -8.771 5.754 -38.955 1.00 91.31 204 ALA A C 1
ATOM 1598 O O . ALA A 1 204 ? -9.859 6.006 -39.472 1.00 91.31 204 ALA A O 1
ATOM 1599 N N . ALA A 1 205 ? -8.672 5.326 -37.692 1.00 87.88 205 ALA A N 1
ATOM 1600 C CA . ALA A 1 205 ? -9.831 5.207 -36.809 1.00 87.88 205 ALA A CA 1
ATOM 1601 C C . ALA A 1 205 ? -10.455 6.580 -36.507 1.00 87.88 205 ALA A C 1
ATOM 1603 O O . ALA A 1 205 ? -11.665 6.739 -36.643 1.00 87.88 205 ALA A O 1
ATOM 1604 N N . VAL A 1 206 ? -9.625 7.580 -36.188 1.00 85.88 206 VAL A N 1
ATOM 1605 C CA . VAL A 1 206 ? -10.078 8.956 -35.918 1.00 85.88 206 VAL A CA 1
ATOM 1606 C C . VAL A 1 206 ? -10.766 9.5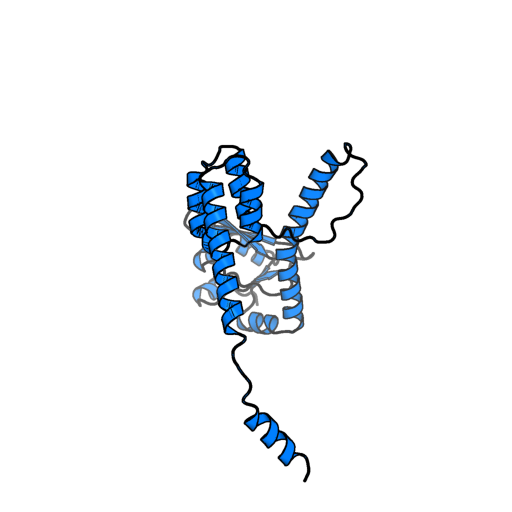64 -37.143 1.00 85.88 206 VAL A C 1
ATOM 1608 O O . VAL A 1 206 ? -11.841 10.142 -37.011 1.00 85.88 206 VAL A O 1
ATOM 1611 N N . ASP A 1 207 ? -10.204 9.379 -38.339 1.00 82.19 207 ASP A N 1
ATOM 1612 C CA . ASP A 1 207 ? -10.799 9.890 -39.582 1.00 82.19 207 ASP A CA 1
ATOM 1613 C C . ASP A 1 207 ? -12.158 9.238 -39.903 1.00 82.19 207 ASP A C 1
ATOM 1615 O O . ASP A 1 207 ? -12.998 9.847 -40.562 1.00 82.19 207 ASP A O 1
ATOM 1619 N N . THR A 1 208 ? -12.400 8.010 -39.432 1.00 80.31 208 THR A N 1
ATOM 1620 C CA . THR A 1 208 ? -13.670 7.301 -39.663 1.00 80.31 208 THR A CA 1
ATOM 1621 C C . THR A 1 208 ? -14.787 7.812 -38.747 1.00 80.31 208 THR A C 1
ATOM 1623 O O . THR A 1 208 ? -15.936 7.895 -39.182 1.00 80.31 208 THR A O 1
ATOM 1626 N N . ASP A 1 209 ? -14.463 8.196 -37.509 1.00 73.81 209 ASP A N 1
ATOM 1627 C CA . ASP A 1 209 ? -15.451 8.710 -36.551 1.00 73.81 209 ASP A CA 1
ATOM 1628 C C . ASP A 1 209 ? -15.912 10.135 -36.900 1.00 73.81 209 ASP A C 1
ATOM 1630 O O . ASP A 1 209 ? -17.094 10.447 -36.767 1.00 73.81 209 ASP A O 1
ATOM 1634 N N . VAL A 1 210 ? -15.027 10.980 -37.443 1.00 69.94 210 VAL A N 1
ATOM 1635 C CA . VAL A 1 210 ? -15.367 12.371 -37.814 1.00 69.94 210 VAL A CA 1
ATOM 1636 C C . VAL A 1 210 ? -16.377 12.444 -38.970 1.00 69.94 210 VAL A C 1
ATOM 1638 O O . VAL A 1 210 ? -17.150 13.394 -39.055 1.00 69.94 210 VAL A O 1
ATOM 1641 N N . VAL A 1 211 ? -16.432 11.435 -39.845 1.00 63.81 211 VAL A N 1
ATOM 1642 C CA . VAL A 1 211 ? -17.343 11.430 -41.008 1.00 63.81 211 VAL A CA 1
ATOM 1643 C C . VAL A 1 211 ? -18.775 11.007 -40.639 1.00 63.81 211 VAL A C 1
ATOM 1645 O O . VAL A 1 211 ? -19.705 11.286 -41.394 1.00 63.81 211 VAL A O 1
ATOM 1648 N N . ASN A 1 212 ? -18.993 10.380 -39.477 1.00 59.44 212 ASN A N 1
ATOM 1649 C CA . ASN A 1 212 ? -20.329 9.931 -39.060 1.00 59.44 212 ASN A CA 1
ATOM 1650 C C . ASN A 1 212 ? -21.125 10.961 -38.240 1.00 59.44 212 ASN A C 1
ATOM 1652 O O . ASN A 1 212 ? -22.330 10.773 -38.087 1.00 59.44 212 ASN A O 1
ATOM 1656 N N . ASP A 1 213 ? -20.506 12.048 -37.768 1.00 57.94 213 ASP A N 1
ATOM 1657 C CA . ASP A 1 213 ? -21.187 13.083 -36.966 1.00 57.94 213 ASP A CA 1
ATOM 1658 C C . ASP A 1 213 ? -21.823 14.214 -37.809 1.00 57.94 213 ASP A C 1
ATOM 1660 O O . ASP A 1 213 ? -22.575 15.031 -37.284 1.00 57.94 213 ASP A O 1
ATOM 1664 N N . GLU A 1 214 ? -21.593 14.270 -39.128 1.00 56.81 214 GLU A N 1
ATOM 1665 C CA . GLU A 1 214 ? -22.118 15.349 -39.993 1.00 56.81 214 GLU A CA 1
ATOM 1666 C C . GLU A 1 214 ? -23.447 15.022 -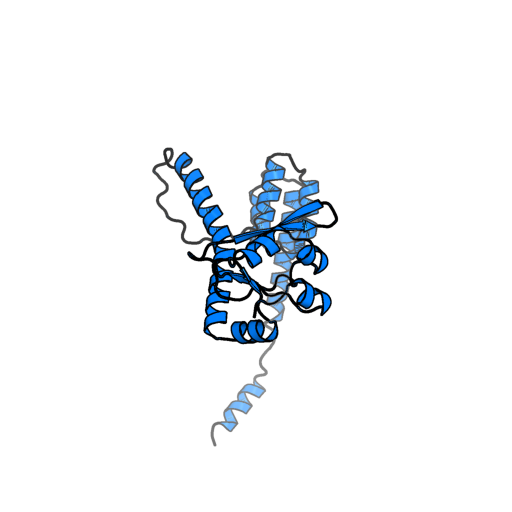40.714 1.00 56.81 214 GLU A C 1
ATOM 1668 O O . GLU A 1 214 ? -23.874 15.771 -41.596 1.00 56.81 214 GLU A O 1
ATOM 1673 N N . ALA A 1 215 ? -24.146 13.935 -40.359 1.00 58.03 215 ALA A N 1
ATOM 1674 C CA . ALA A 1 215 ? -25.359 13.501 -41.071 1.00 58.03 215 ALA A CA 1
ATOM 1675 C C . ALA A 1 215 ? -26.652 13.438 -40.236 1.00 58.03 215 ALA A C 1
ATOM 1677 O O . ALA A 1 215 ? -27.643 12.885 -40.714 1.00 58.03 215 ALA A O 1
ATOM 1678 N N . GLU A 1 216 ? -26.719 14.057 -39.054 1.00 61.59 216 GLU A N 1
ATOM 1679 C CA . GLU A 1 216 ? -28.020 14.444 -38.488 1.00 61.59 216 GLU A CA 1
ATOM 1680 C C . GLU A 1 216 ? -28.449 15.773 -39.114 1.00 61.59 216 GLU A C 1
ATOM 1682 O O . GLU A 1 216 ? -28.293 16.861 -38.566 1.00 61.59 216 GLU A O 1
ATOM 1687 N N . THR A 1 217 ? -28.968 15.679 -40.339 1.00 63.50 217 THR A N 1
ATOM 1688 C CA . THR A 1 217 ? -29.713 16.775 -40.956 1.00 63.50 217 THR A CA 1
ATOM 1689 C C . THR A 1 217 ? -30.955 16.988 -40.098 1.00 63.50 217 THR A C 1
ATOM 1691 O O . THR A 1 217 ? -31.908 16.215 -40.190 1.00 63.50 217 THR A O 1
ATOM 1694 N N . GLU A 1 218 ? -30.928 17.993 -39.220 1.00 63.44 218 GLU A N 1
ATOM 1695 C CA . GLU A 1 218 ? -32.116 18.435 -38.492 1.00 63.44 218 GLU A CA 1
ATOM 1696 C C . GLU A 1 218 ? -33.243 18.653 -39.507 1.00 63.44 218 GLU A C 1
ATOM 1698 O O . GLU A 1 218 ? -33.136 19.496 -40.400 1.00 63.44 218 GLU A O 1
ATOM 1703 N N . ASP A 1 219 ? -34.302 17.846 -39.405 1.00 70.19 219 ASP A N 1
ATOM 1704 C CA . ASP A 1 219 ? -35.459 17.927 -40.287 1.00 70.19 219 ASP A CA 1
ATOM 1705 C C . ASP A 1 219 ? -36.081 19.329 -40.139 1.00 70.19 219 ASP A C 1
ATOM 1707 O O . ASP A 1 219 ? -36.625 19.655 -39.072 1.00 70.19 219 ASP A O 1
ATOM 1711 N N . PRO A 1 220 ? -36.006 20.198 -41.167 1.00 71.00 220 PRO A N 1
ATOM 1712 C CA . PRO A 1 220 ? -36.430 21.591 -41.053 1.00 71.00 220 PRO A CA 1
ATOM 1713 C C . PRO A 1 220 ? -37.922 21.728 -40.706 1.00 71.00 220 PRO A C 1
ATOM 1715 O O . PRO A 1 220 ? -38.344 22.779 -40.216 1.00 71.00 220 PRO A O 1
ATOM 1718 N N . ALA A 1 221 ? -38.717 20.667 -40.889 1.00 73.00 221 ALA A N 1
ATOM 1719 C CA . ALA A 1 221 ? -40.123 20.634 -40.499 1.00 73.00 221 ALA A CA 1
ATOM 1720 C C . ALA A 1 221 ? -40.340 20.674 -38.971 1.00 73.00 221 ALA A C 1
ATOM 1722 O O . ALA A 1 221 ? -41.329 21.250 -38.507 1.00 73.00 221 ALA A O 1
ATOM 1723 N N . LEU A 1 222 ? -39.424 20.114 -38.172 1.00 65.31 222 LEU A N 1
ATOM 1724 C CA . LEU A 1 222 ? -39.537 20.108 -36.705 1.00 65.31 222 LEU A CA 1
ATOM 1725 C C . LEU A 1 222 ? -39.198 21.475 -36.091 1.00 65.31 222 LEU A C 1
ATOM 1727 O O . LEU A 1 222 ? -39.840 21.897 -35.125 1.00 65.31 222 LEU A O 1
ATOM 1731 N N . VAL A 1 223 ? -38.264 22.215 -36.695 1.00 67.94 223 VAL A N 1
ATOM 1732 C CA . VAL A 1 223 ? -37.881 23.565 -36.242 1.00 67.94 223 VAL A CA 1
ATOM 1733 C C . VAL A 1 223 ? -39.006 24.582 -36.491 1.00 67.94 223 VAL A C 1
ATOM 1735 O O . VAL A 1 223 ? -39.191 25.519 -35.707 1.00 67.94 223 VAL A O 1
ATOM 1738 N N . GLU A 1 224 ? -39.814 24.390 -37.538 1.00 71.31 224 GLU A N 1
ATOM 1739 C CA . GLU A 1 224 ? -40.944 25.278 -37.842 1.00 71.31 224 GLU A CA 1
ATOM 1740 C C . GLU A 1 224 ? -42.160 25.051 -36.924 1.00 71.31 224 GLU A C 1
ATOM 1742 O O . GLU A 1 224 ? -42.877 26.004 -36.603 1.00 71.31 224 GLU A O 1
ATOM 1747 N N . ALA A 1 225 ? -42.370 23.821 -36.441 1.00 70.06 225 ALA A N 1
ATOM 1748 C CA . ALA A 1 225 ? -43.437 23.508 -35.488 1.00 70.06 225 ALA A CA 1
ATOM 1749 C C . ALA A 1 225 ? -43.174 24.129 -34.103 1.00 70.06 225 ALA A C 1
ATOM 1751 O O . ALA A 1 225 ? -44.073 24.734 -33.519 1.00 70.06 225 ALA A O 1
ATOM 1752 N N . ALA A 1 226 ? -41.928 24.084 -33.620 1.00 68.75 226 ALA A N 1
ATOM 1753 C CA . ALA A 1 226 ? -41.560 24.626 -32.309 1.00 68.75 226 ALA A CA 1
ATOM 1754 C C . ALA A 1 226 ? -41.698 26.161 -32.205 1.00 68.75 226 ALA A C 1
ATOM 1756 O O . ALA A 1 226 ? -41.874 26.698 -31.111 1.00 68.75 226 ALA A O 1
ATOM 1757 N N . ARG A 1 227 ? -41.665 26.892 -33.330 1.00 70.31 227 ARG A N 1
ATOM 1758 C CA . ARG A 1 227 ? -41.858 28.356 -33.337 1.00 70.31 227 ARG A CA 1
ATOM 1759 C C . ARG A 1 227 ? -43.320 28.794 -33.241 1.00 70.31 227 ARG A C 1
ATOM 1761 O O . ARG A 1 227 ? -43.563 29.948 -32.896 1.00 70.31 227 ARG A O 1
ATOM 1768 N N . LYS A 1 228 ? -44.288 27.916 -33.526 1.00 70.19 228 LYS A N 1
ATOM 1769 C CA . LYS A 1 228 ? -45.717 28.278 -33.479 1.00 70.19 228 LYS A CA 1
ATOM 1770 C C . LYS A 1 228 ? -46.320 28.220 -32.074 1.00 70.19 228 LYS A C 1
ATOM 1772 O O . LYS A 1 228 ? -47.247 28.976 -31.810 1.00 70.19 228 LYS A O 1
ATOM 1777 N N . ASP A 1 229 ? -45.748 27.440 -31.160 1.00 66.38 229 ASP A N 1
ATOM 1778 C CA . ASP A 1 229 ? -46.270 27.306 -29.790 1.00 66.38 229 ASP A CA 1
ATOM 1779 C C . ASP A 1 229 ? -45.812 28.413 -28.818 1.00 66.38 229 ASP A C 1
ATOM 1781 O O . ASP A 1 229 ? -46.311 28.491 -27.701 1.00 66.38 229 ASP A O 1
ATOM 1785 N N . GLN A 1 230 ? -44.906 29.315 -29.222 1.00 66.75 230 GLN A N 1
ATOM 1786 C CA . GLN A 1 230 ? -44.433 30.428 -28.375 1.00 66.75 230 GLN A CA 1
ATOM 1787 C C . GLN A 1 230 ? -45.149 31.772 -28.617 1.00 66.75 230 GLN A C 1
ATOM 1789 O O . GLN A 1 230 ? -44.758 32.780 -28.031 1.00 66.75 230 GLN A O 1
ATOM 1794 N N . GLN A 1 231 ? -46.175 31.822 -29.475 1.00 58.03 231 GLN A N 1
ATOM 1795 C CA . GLN A 1 231 ? -46.916 33.059 -29.789 1.00 58.03 231 GLN A CA 1
ATOM 1796 C C . GLN A 1 231 ? -48.351 33.113 -29.232 1.00 58.03 231 GLN A C 1
ATOM 1798 O O . GLN A 1 231 ? -49.141 33.938 -29.694 1.00 58.03 231 GLN A O 1
ATOM 1803 N N . VAL A 1 232 ? -48.693 32.284 -28.240 1.00 58.34 232 VAL A N 1
ATOM 1804 C CA . VAL A 1 232 ? -50.006 32.320 -27.562 1.00 58.34 232 VAL A CA 1
ATOM 1805 C C . VAL A 1 232 ? -49.869 32.784 -26.120 1.00 58.34 232 VAL A C 1
ATOM 1807 O O . VAL A 1 232 ? -48.989 32.249 -25.413 1.00 58.34 232 VAL A O 1
#

Secondary structure (DSSP, 8-state):
-PPPHHHHHHTT---EEEE--SS---EEEEEEPTTS-EEEEEE-S-SS-EESTTTS-HHHHHT-HHHHHHHHTTSEEEE-HHHHHH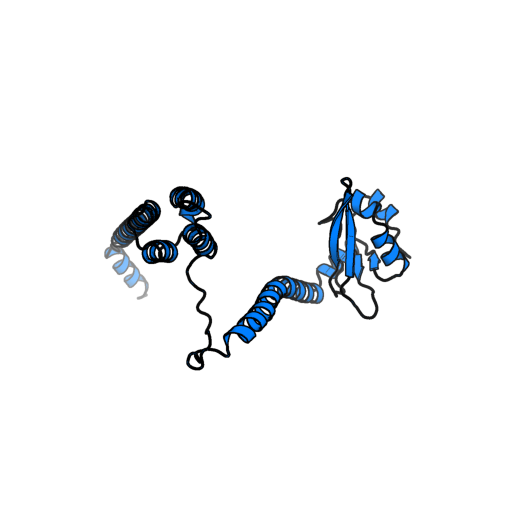HHTSHHHHHHHHHHHHHHHHHHHHHHHHHHHHHHHTTGGG-TT----------SS-HHHHHHHHHHHTTSS-HHHHHHHHHHTGGG--HHHHHHHHHH--S--HHHHHHHHHHHHHHHHHHHHHTTSS-----HHHHHHHTTTT--

Sequence (232 aa):
MAFDLDSLLNDGKKIYVKNTSRPMGHIVLTFVTAHGKSVPRNIPRTWIPICLTDTLSPDIIAQSNELRQFLNKGILALVDPETAQSELRGEDAQEESERLNISDFSSKATATERVLSLENQYTAEANPLNQQGPEGMVDPVNNRVKSTLLRVEAKDLTEREAVAEFRIMEKELSSHDLTYIISSIGEDGPLKRFAFQILSAHQAAVDTDVVNDEAETEDPALVEAARKDQQV